Protein AF-A0A4Y2T9M2-F1 (afdb_monomer)

Mean predicted aligned error: 18.98 Å

Organism: Araneus ventricosus (NCBI:txid182803)

InterPro domains:
  IPR013087 Zinc finger C2H2-type [PF00096] (21-43)
  IPR013087 Zinc finger C2H2-type [PF00096] (49-71)
  IPR013087 Zinc finger C2H2-type [PF00096] (77-99)
  IPR013087 Zinc finger C2H2-type [PF00096] (105-127)
  IPR013087 Zinc finger C2H2-type [PF00096] (133-155)
  IPR013087 Zinc finger C2H2-type [PF00096] (161-183)
  IPR013087 Zinc finger C2H2-type [PF00096] (189-211)
  IPR013087 Zinc finger C2H2-type [PS00028] (23-43)
  IPR013087 Zinc finger C2H2-type [PS00028] (51-71)
  IPR013087 Zinc finger C2H2-type [PS00028] (79-99)
  IPR013087 Zinc finger C2H2-type [PS00028] (107-127)
  IPR013087 Zinc finger C2H2-type [PS00028] (135-155)
  IPR013087 Zinc finger C2H2-type [PS00028] (163-183)
  IPR013087 Zinc finger C2H2-type [PS00028] (191-211)
  IPR013087 Zinc finger C2H2-type [PS50157] (1-20)
  IPR013087 Zinc finger C2H2-type [PS50157] (21-48)
  IPR013087 Zinc finger C2H2-type [PS50157] (49-76)
  IPR013087 Zinc finger C2H2-type [PS50157] (77-104)
  IPR013087 Zinc finger C2H2-type [PS50157] (105-132)
  IPR013087 Zinc finger C2H2-type [PS50157] (133-160)

Radius of gyration: 36.0 Å; Cα contacts (8 Å, |Δi|>4): 244; chains: 1; bounding box: 98×106×60 Å

Secondary structure (DSSP, 8-state):
--SSGGGHHHHHTTTS----EE-TTT--EESSHHHHHHHHHHHH----EE-TTT--EESSHHHHHHHHHHHH----EE-TTT--EESSHHHHHHHHHHHH----EE-TTT--EESSHHHHHHHHHHHH----EE-TTT--EESSHHHHHHHHHHHHT---EE-TTT--EESSHHHHHHHHHHHHT---EE-TTT--EESSHHHHHHHHHHHH-------TT------SS-SS-----THHHHHHHHHHHHHHTTTTS-------------TTSHHHHHHHHHHHHHHHHHHHHHHHHHHHHHHHHHHHHHHHHHHHHHHHHHHTTS----

Solvent-accessible surface area (backbone atoms only — not comparable to full-atom values): 20499 Å² total; per-residue (Å²): 138,77,97,48,78,85,52,49,71,65,51,51,31,72,79,68,72,46,40,88,36,64,41,90,87,76,66,50,64,22,71,41,67,69,58,43,56,61,52,50,31,69,77,72,67,51,40,87,38,62,38,89,89,77,64,53,61,23,74,40,68,68,57,43,57,56,50,49,28,73,78,71,65,50,42,89,33,67,35,92,88,76,70,49,65,22,71,40,63,71,58,39,60,60,49,52,30,73,76,72,66,52,40,90,32,66,36,93,87,76,67,53,63,22,73,40,66,68,59,41,58,58,49,50,30,73,78,72,66,48,41,88,35,69,34,93,87,75,71,52,63,23,72,42,66,69,57,40,58,58,52,51,29,72,76,72,66,52,44,88,34,64,39,86,92,75,66,52,65,23,73,41,64,68,59,43,56,63,51,48,33,68,79,71,66,47,53,84,34,64,39,88,88,77,63,54,62,24,71,43,67,67,60,42,57,60,51,48,32,72,79,69,66,63,68,96,71,81,71,86,87,74,81,70,95,78,82,86,83,76,94,80,71,99,67,90,64,78,65,58,63,59,54,50,52,55,53,52,57,57,52,66,74,59,78,83,69,94,75,82,93,84,77,82,89,78,82,94,75,69,90,80,55,58,64,61,52,53,53,48,50,52,52,49,48,67,59,44,51,61,54,50,52,51,50,51,50,47,48,53,50,52,55,50,56,54,47,55,53,51,50,52,52,52,54,52,52,55,53,54,65,60,61,69,75,76,76,80,90,132

Sequence (330 aa):
MFSQRRNLPRHYRIHTDEKPFSCVVCHTHFSSKGNLIQHFQTHTNEKPFSCEICGKKYSRKSDLKVHYRIHTKEKPFSCDVCHKDFSQNSDLNRHLRTHTNEKPYSCDICHKEFSRKTHLNEHLRTHTNEKPFSCDVCNKNFSLKSNLNRHLRTHTNEKPFSCEECGKKFSRKDDLEVHFRIHTNEQLFSCEVCRKSFSRKDKLKVHYRIHTREKPFSCDVFDRTDVHEEHRTGRPSVISDALLRRTEEANRHLTLRKLPKIIPEVSMTTLHECDTVTLRYHKLCARLVPKMLTEEHKKKRMDLEAGDEFLNHIVTARALHLVTSTYSFT

Nearest PDB structures (foldseek):
  2i13-assembly1_A  TM=9.121E-01  e=1.923E-16  Mus musculus
  5v3j-assembly2_F  TM=6.866E-01  e=3.438E-19  Mus musculus
  5v3g-assembly1_A  TM=7.849E-01  e=2.113E-17  Homo sapiens
  5wjq-assembly1_D  TM=6.427E-01  e=4.010E-20  Mus musculus
  2i13-assembly2_B  TM=8.705E-01  e=6.908E-15  Mus musculus

pLDDT: mean 72.29, std 26.71, range [26.69, 97.94]

Structure (mmCIF, N/CA/C/O backbone):
data_AF-A0A4Y2T9M2-F1
#
_entry.id   AF-A0A4Y2T9M2-F1
#
loop_
_atom_site.group_PDB
_atom_site.id
_atom_site.type_symbol
_atom_site.label_atom_id
_atom_site.label_alt_id
_atom_site.label_comp_id
_atom_site.label_asym_id
_atom_site.label_entity_id
_atom_site.label_seq_id
_atom_site.pdbx_PDB_ins_code
_atom_site.Cartn_x
_atom_site.Cartn_y
_atom_site.Cartn_z
_atom_site.occupancy
_atom_site.B_iso_or_equiv
_atom_site.auth_seq_id
_atom_site.auth_comp_id
_atom_site.auth_asym_id
_atom_site.auth_atom_id
_atom_site.pdbx_PDB_model_num
ATOM 1 N N . MET A 1 1 ? -32.602 -26.031 -3.460 1.00 46.03 1 MET A N 1
ATOM 2 C CA . MET A 1 1 ? -33.872 -26.399 -2.793 1.00 46.03 1 MET A CA 1
ATOM 3 C C . MET A 1 1 ? -34.167 -25.403 -1.676 1.00 46.03 1 MET A C 1
ATOM 5 O O . MET A 1 1 ? -33.253 -25.085 -0.925 1.00 46.03 1 MET A O 1
ATOM 9 N N . PHE A 1 2 ? -35.395 -24.877 -1.580 1.00 53.31 2 PHE A N 1
ATOM 10 C CA . PHE A 1 2 ? -35.813 -23.994 -0.477 1.00 53.31 2 PHE A CA 1
ATOM 11 C C . PHE A 1 2 ? -36.560 -24.801 0.580 1.00 53.31 2 PHE A C 1
ATOM 13 O O . PHE A 1 2 ? -37.502 -25.507 0.244 1.00 53.31 2 PHE A O 1
ATOM 20 N N . SER A 1 3 ? -36.189 -24.647 1.853 1.00 62.56 3 SER A N 1
ATOM 21 C CA . SER A 1 3 ? -36.849 -25.327 2.978 1.00 62.56 3 SER A CA 1
ATOM 22 C C . SER A 1 3 ? -38.263 -24.808 3.273 1.00 62.56 3 SER A C 1
ATOM 24 O O . SER A 1 3 ? -39.004 -25.446 4.011 1.00 62.56 3 SER A O 1
ATOM 26 N N . GLN A 1 4 ? -38.655 -23.647 2.728 1.00 60.78 4 GLN A N 1
ATOM 27 C CA . GLN A 1 4 ? -39.977 -23.046 2.943 1.00 60.78 4 GLN A CA 1
ATOM 28 C C . GLN A 1 4 ? -40.464 -22.286 1.696 1.00 60.78 4 GLN A C 1
ATOM 30 O O . GLN A 1 4 ? -39.761 -21.406 1.189 1.00 60.78 4 GLN A O 1
ATOM 35 N N . ARG A 1 5 ? -41.703 -22.564 1.255 1.00 62.59 5 ARG A N 1
ATOM 36 C CA . ARG A 1 5 ? -42.346 -21.999 0.044 1.00 62.59 5 ARG A CA 1
ATOM 37 C C . ARG A 1 5 ? -42.421 -20.465 0.043 1.00 62.59 5 ARG A C 1
ATOM 39 O O . ARG A 1 5 ? -42.287 -19.848 -1.007 1.00 62.59 5 ARG A O 1
ATOM 46 N N . ARG A 1 6 ? -42.516 -19.833 1.221 1.00 67.31 6 ARG A N 1
ATOM 47 C CA . ARG A 1 6 ? -42.507 -18.362 1.385 1.00 67.31 6 ARG A CA 1
ATOM 48 C C . ARG A 1 6 ? -41.220 -17.669 0.917 1.00 67.31 6 ARG A C 1
ATOM 50 O O . ARG A 1 6 ? -41.229 -16.470 0.667 1.00 67.31 6 ARG A O 1
ATOM 57 N N . ASN A 1 7 ? -40.111 -18.402 0.800 1.00 69.81 7 ASN A N 1
ATOM 58 C CA . ASN A 1 7 ? -38.834 -17.854 0.333 1.00 69.81 7 ASN A CA 1
ATOM 59 C C . ASN A 1 7 ? -38.694 -17.885 -1.195 1.00 69.81 7 ASN A C 1
ATOM 61 O O . ASN A 1 7 ? -37.800 -17.231 -1.731 1.00 69.81 7 ASN A O 1
ATOM 65 N N . LEU A 1 8 ? -39.576 -18.614 -1.887 1.00 71.94 8 LEU A N 1
ATOM 66 C CA . LEU A 1 8 ? -39.533 -18.796 -3.334 1.00 71.94 8 LEU A CA 1
ATOM 67 C C . LEU A 1 8 ? -39.743 -17.467 -4.094 1.00 71.94 8 LEU A C 1
ATOM 69 O O . LEU A 1 8 ? -38.894 -17.153 -4.924 1.00 71.94 8 LEU A O 1
ATOM 73 N N . PRO A 1 9 ? -40.731 -16.604 -3.760 1.00 69.62 9 PRO A N 1
ATOM 74 C CA . PRO A 1 9 ? -40.899 -15.313 -4.439 1.00 69.62 9 PRO A CA 1
ATOM 75 C C . PRO A 1 9 ? -39.697 -14.380 -4.248 1.00 69.62 9 PRO A C 1
ATOM 77 O O . PRO A 1 9 ? -39.315 -13.649 -5.153 1.00 69.62 9 PRO A O 1
ATOM 80 N N . ARG A 1 10 ? -39.049 -14.431 -3.076 1.00 68.50 10 ARG A N 1
ATOM 81 C CA . ARG A 1 10 ? -37.825 -13.661 -2.804 1.00 68.50 10 ARG A CA 1
ATOM 82 C C . ARG A 1 10 ? -36.634 -14.172 -3.617 1.00 68.50 10 ARG A C 1
ATOM 84 O O . ARG A 1 10 ? -35.794 -13.370 -4.004 1.00 68.50 10 ARG A O 1
ATOM 91 N N . HIS A 1 11 ? -36.542 -15.482 -3.841 1.00 74.31 11 HIS A N 1
ATOM 92 C CA . HIS A 1 11 ? -35.497 -16.076 -4.673 1.00 74.31 11 HIS A CA 1
ATOM 93 C C . HIS A 1 11 ? -35.688 -15.762 -6.157 1.00 74.31 11 HIS A C 1
ATOM 95 O O . HIS A 1 11 ? -34.710 -15.431 -6.817 1.00 74.31 11 HIS A O 1
ATOM 101 N N . TYR A 1 12 ? -36.922 -15.815 -6.666 1.00 71.81 12 TYR A N 1
ATOM 102 C CA . TYR A 1 12 ? -37.204 -15.526 -8.076 1.00 71.81 12 TYR A CA 1
ATOM 103 C C . TYR A 1 12 ? -36.758 -14.117 -8.502 1.00 71.81 12 TYR A C 1
ATOM 105 O O . TYR A 1 12 ? -36.267 -13.963 -9.614 1.00 71.81 12 TYR A O 1
ATOM 113 N N . ARG A 1 13 ? -36.772 -13.132 -7.589 1.00 75.69 13 ARG A N 1
ATOM 114 C CA . ARG A 1 13 ? -36.233 -11.773 -7.823 1.00 75.69 13 ARG A CA 1
ATOM 115 C C . ARG A 1 13 ? -34.741 -11.719 -8.160 1.00 75.69 13 ARG A C 1
ATOM 117 O O . ARG A 1 13 ? -34.261 -10.694 -8.622 1.00 75.69 13 ARG A O 1
ATOM 124 N N . ILE A 1 14 ? -33.992 -12.788 -7.887 1.00 67.25 14 ILE A N 1
ATOM 125 C CA . ILE A 1 14 ? -32.578 -12.896 -8.273 1.00 67.25 14 ILE A CA 1
ATOM 126 C C . ILE A 1 14 ? -32.454 -13.175 -9.777 1.00 67.25 14 ILE A C 1
ATOM 128 O O . ILE A 1 14 ? -31.486 -12.743 -10.386 1.00 67.25 14 ILE A O 1
ATOM 132 N N . HIS A 1 15 ? -33.433 -13.863 -10.370 1.00 73.56 15 HIS A N 1
ATOM 133 C CA . HIS A 1 15 ? -33.440 -14.202 -11.797 1.00 73.56 15 HIS A CA 1
ATOM 134 C C . HIS A 1 15 ? -34.129 -13.138 -12.653 1.00 73.56 15 HIS A C 1
ATOM 136 O O . HIS A 1 15 ? -33.798 -12.995 -13.821 1.00 73.56 15 HIS A O 1
ATOM 142 N N . THR A 1 16 ? -35.079 -12.394 -12.082 1.00 76.81 16 THR A N 1
ATOM 143 C CA . THR A 1 16 ? -35.860 -11.371 -12.800 1.00 76.81 16 THR A CA 1
ATOM 144 C C . THR A 1 16 ? -35.316 -9.948 -12.643 1.00 76.81 16 THR A C 1
ATOM 146 O O . THR A 1 16 ? -35.916 -9.011 -13.156 1.00 76.81 16 THR A O 1
ATOM 149 N N . ASP A 1 17 ? -34.215 -9.765 -11.902 1.00 74.00 17 ASP A N 1
ATOM 150 C CA . ASP A 1 17 ? -33.629 -8.461 -11.539 1.00 74.00 17 ASP A CA 1
ATOM 151 C C . ASP A 1 17 ? -34.601 -7.463 -10.869 1.00 74.00 17 ASP A C 1
ATOM 153 O O . ASP A 1 17 ? -34.307 -6.274 -10.714 1.00 74.00 17 ASP A O 1
ATOM 157 N N . GLU A 1 18 ? -35.745 -7.948 -10.379 1.00 80.56 18 GLU A N 1
ATOM 158 C CA . GLU A 1 18 ? -36.740 -7.137 -9.688 1.00 80.56 18 GLU A CA 1
ATOM 159 C C . GLU A 1 18 ? -36.193 -6.575 -8.367 1.00 80.56 18 GLU A C 1
ATOM 161 O O . GLU A 1 18 ? -35.893 -7.296 -7.402 1.00 80.56 18 GLU A O 1
ATOM 166 N N . LYS A 1 19 ? -36.126 -5.243 -8.287 1.00 84.69 19 LYS A N 1
ATOM 167 C CA . LYS A 1 19 ? -35.641 -4.500 -7.116 1.00 84.69 19 LYS A CA 1
ATOM 168 C C . LYS A 1 19 ? -36.719 -3.552 -6.572 1.00 84.69 19 LYS A C 1
ATOM 170 O O . LYS A 1 19 ? -36.596 -2.338 -6.711 1.00 84.69 19 LYS A O 1
ATOM 175 N N . PRO A 1 20 ? -37.771 -4.089 -5.930 1.00 86.06 20 PRO A N 1
ATOM 176 C CA . PRO A 1 20 ? -38.947 -3.313 -5.528 1.00 86.06 20 PRO A CA 1
ATOM 177 C C . PRO A 1 20 ? -38.700 -2.325 -4.378 1.00 86.06 20 PRO A C 1
ATOM 179 O O . PRO A 1 20 ? -39.586 -1.547 -4.045 1.00 86.06 20 PRO A O 1
ATOM 182 N N . PHE A 1 21 ? -37.534 -2.358 -3.727 1.00 88.62 21 PHE A N 1
ATOM 183 C CA . PHE A 1 21 ? -37.230 -1.481 -2.597 1.00 88.62 21 PHE A CA 1
ATOM 184 C C . PHE A 1 21 ? -36.252 -0.386 -3.019 1.00 88.62 21 PHE A C 1
ATOM 186 O O . PHE A 1 21 ? -35.081 -0.675 -3.237 1.00 88.62 21 PHE A O 1
ATOM 193 N N . SER A 1 22 ? -36.693 0.867 -3.091 1.00 90.69 22 SER A N 1
ATOM 194 C CA . SER A 1 22 ? -35.846 2.010 -3.454 1.00 90.69 22 SER A CA 1
ATOM 195 C C . SER A 1 22 ? -35.389 2.808 -2.231 1.00 90.69 22 SER A C 1
ATOM 197 O O . SER A 1 22 ? -36.160 3.052 -1.302 1.00 90.69 22 SER A O 1
ATOM 199 N N . CYS A 1 23 ? -34.139 3.265 -2.238 1.00 92.56 23 CYS A N 1
ATOM 200 C CA . CYS A 1 23 ? -33.646 4.250 -1.284 1.00 92.56 23 CYS A CA 1
ATOM 201 C C . CYS A 1 23 ? -34.206 5.633 -1.615 1.00 92.56 23 CYS A C 1
ATOM 203 O O . CYS A 1 23 ? -34.051 6.106 -2.731 1.00 92.56 23 CYS A O 1
ATOM 205 N N . VAL A 1 24 ? -34.799 6.318 -0.640 1.00 91.12 24 VAL A N 1
ATOM 206 C CA . VAL A 1 24 ? -35.346 7.672 -0.841 1.00 91.12 24 VAL A CA 1
ATOM 207 C C . VAL A 1 24 ? -34.274 8.759 -0.971 1.00 91.12 24 VAL A C 1
ATOM 209 O O . VAL A 1 24 ? -34.568 9.829 -1.479 1.00 91.12 24 VAL A O 1
ATOM 212 N N . VAL A 1 25 ? -33.041 8.493 -0.522 1.00 91.12 25 VAL A N 1
ATOM 213 C CA . VAL A 1 25 ? -31.946 9.481 -0.505 1.00 91.12 25 VAL A CA 1
ATOM 214 C C . VAL A 1 25 ? -31.156 9.478 -1.813 1.00 91.12 25 VAL A C 1
ATOM 216 O O . VAL A 1 25 ? -30.801 10.530 -2.326 1.00 91.12 25 VAL A O 1
ATOM 219 N N . CYS A 1 26 ? -30.855 8.296 -2.355 1.00 92.94 26 CYS A N 1
ATOM 220 C CA . CYS A 1 26 ? -30.028 8.160 -3.560 1.00 92.94 26 CYS A CA 1
ATOM 221 C C . CYS A 1 26 ? -30.686 7.338 -4.674 1.00 92.94 26 CYS A C 1
ATOM 223 O O . CYS A 1 26 ? -30.022 6.995 -5.649 1.00 92.94 26 CYS A O 1
ATOM 225 N N . HIS A 1 27 ? -31.961 6.970 -4.510 1.00 89.81 27 HIS A N 1
ATOM 226 C CA . HIS A 1 27 ? -32.770 6.249 -5.502 1.00 89.81 27 HIS A CA 1
ATOM 227 C C . HIS A 1 27 ? -32.172 4.916 -5.984 1.00 89.81 27 HIS A C 1
ATOM 229 O O . HIS A 1 27 ? -32.560 4.372 -7.016 1.00 89.81 27 HIS A O 1
ATOM 235 N N . THR A 1 28 ? -31.253 4.333 -5.210 1.00 89.44 28 THR A N 1
ATOM 236 C CA . THR A 1 28 ? -30.731 2.987 -5.469 1.00 89.44 28 THR A CA 1
ATOM 237 C C . THR A 1 28 ? -31.771 1.931 -5.109 1.00 89.44 28 THR A C 1
ATOM 239 O O . THR A 1 28 ? -32.477 2.051 -4.109 1.00 89.44 28 THR A O 1
ATOM 242 N N . HIS A 1 29 ? -31.880 0.891 -5.935 1.00 91.44 29 HIS A N 1
ATOM 243 C CA . HIS A 1 29 ? -32.911 -0.136 -5.805 1.00 91.44 29 HIS A CA 1
ATOM 244 C C . HIS A 1 29 ? -32.336 -1.448 -5.249 1.00 91.44 29 HIS A C 1
ATOM 246 O O . HIS A 1 29 ? -31.226 -1.860 -5.592 1.00 91.44 29 HIS A O 1
ATOM 252 N N . PHE A 1 30 ? -33.116 -2.137 -4.416 1.00 88.62 30 PHE A N 1
ATOM 253 C CA . PHE A 1 30 ? -32.750 -3.362 -3.711 1.00 88.62 30 PHE A CA 1
ATOM 254 C C . PHE A 1 30 ? -33.822 -4.442 -3.878 1.00 88.62 30 PHE A C 1
ATOM 256 O O . PHE A 1 30 ? -35.023 -4.180 -3.867 1.00 88.62 30 PHE A O 1
ATOM 263 N N . SER A 1 31 ? -33.382 -5.698 -3.964 1.00 87.31 31 SER A N 1
ATOM 264 C CA . SER A 1 31 ? -34.255 -6.877 -4.069 1.00 87.31 31 SER A CA 1
ATOM 265 C C . SER A 1 31 ? -34.893 -7.291 -2.735 1.00 87.31 31 SER A C 1
ATOM 267 O O . SER A 1 31 ? -35.873 -8.044 -2.701 1.00 87.31 31 SER A O 1
ATOM 269 N N . SER A 1 32 ? -34.367 -6.789 -1.611 1.00 86.69 32 SER A N 1
ATOM 270 C CA . SER A 1 32 ? -34.881 -7.074 -0.271 1.00 86.69 32 SER A CA 1
ATOM 271 C C . SER A 1 32 ? -34.877 -5.844 0.641 1.00 86.69 32 SER A C 1
ATOM 273 O O . SER A 1 32 ? -33.966 -5.016 0.595 1.00 86.69 32 SER A O 1
ATOM 275 N N . LYS A 1 33 ? -35.874 -5.772 1.534 1.00 87.25 33 LYS A N 1
ATOM 276 C CA . LYS A 1 33 ? -35.998 -4.717 2.553 1.00 87.25 33 LYS A CA 1
ATOM 277 C C . LYS A 1 33 ? -34.796 -4.676 3.503 1.00 87.25 33 LYS A C 1
ATOM 279 O O . LYS A 1 33 ? -34.355 -3.597 3.874 1.00 87.25 33 LYS A O 1
ATOM 284 N N . GLY A 1 34 ? -34.238 -5.834 3.868 1.00 86.94 34 GLY A N 1
ATOM 285 C CA . GLY A 1 34 ? -33.049 -5.907 4.727 1.00 86.94 34 GLY A CA 1
ATOM 286 C C . GLY A 1 34 ? -31.824 -5.243 4.092 1.00 86.94 34 GLY A C 1
ATOM 287 O O . GLY A 1 34 ? -31.118 -4.498 4.766 1.00 86.94 34 GLY A O 1
ATOM 288 N N . ASN A 1 35 ? -31.623 -5.438 2.783 1.00 87.56 35 ASN A N 1
ATOM 289 C CA . ASN A 1 35 ? -30.544 -4.778 2.044 1.00 87.56 35 ASN A CA 1
ATOM 290 C C . ASN A 1 35 ? -30.763 -3.265 1.956 1.00 87.56 35 ASN A C 1
ATOM 292 O O . ASN A 1 35 ? -29.801 -2.520 2.105 1.00 87.56 35 ASN A O 1
ATOM 296 N N . LEU A 1 36 ? -32.010 -2.814 1.773 1.00 89.50 36 LEU A N 1
ATOM 297 C CA . LEU A 1 36 ? -32.343 -1.389 1.806 1.00 89.50 36 LEU A CA 1
ATOM 298 C C . LEU A 1 36 ? -32.045 -0.770 3.182 1.00 89.50 36 LEU A C 1
ATOM 300 O O . LEU A 1 36 ? -31.402 0.270 3.238 1.00 89.50 36 LEU A O 1
ATOM 304 N N . ILE A 1 37 ? -32.459 -1.404 4.285 1.00 87.38 37 ILE A N 1
ATOM 305 C CA . ILE A 1 37 ? -32.183 -0.909 5.650 1.00 87.38 37 ILE A CA 1
ATOM 306 C C . ILE A 1 37 ? -30.674 -0.825 5.892 1.00 87.38 37 ILE A C 1
ATOM 308 O O . ILE A 1 37 ? -30.165 0.182 6.373 1.00 87.38 37 ILE A O 1
ATOM 312 N N . GLN A 1 38 ? -29.940 -1.867 5.511 1.00 86.62 38 GLN A N 1
ATOM 313 C CA . GLN A 1 38 ? -28.487 -1.890 5.631 1.00 86.62 38 GLN A CA 1
ATOM 314 C C . GLN A 1 38 ? -27.805 -0.835 4.751 1.00 86.62 38 GLN A C 1
ATOM 316 O O . GLN A 1 38 ? -26.801 -0.256 5.153 1.00 86.62 38 GLN A O 1
ATOM 321 N N . HIS A 1 39 ? -28.325 -0.587 3.552 1.00 89.31 39 HIS A N 1
ATOM 322 C CA . HIS A 1 39 ? -27.860 0.507 2.714 1.00 89.31 39 HIS A CA 1
ATOM 323 C C . HIS A 1 39 ? -28.169 1.862 3.353 1.00 89.31 39 HIS A C 1
ATOM 325 O O . HIS A 1 39 ? -27.322 2.740 3.347 1.00 89.31 39 HIS A O 1
ATOM 331 N N . PHE A 1 40 ? -29.338 2.034 3.962 1.00 87.50 40 PHE A N 1
ATOM 332 C CA . PHE A 1 40 ? -29.715 3.293 4.596 1.00 87.50 40 PHE A CA 1
ATOM 333 C C . PHE A 1 40 ? -28.731 3.717 5.701 1.00 87.50 40 PHE A C 1
ATOM 335 O O . PHE A 1 40 ? -28.432 4.901 5.838 1.00 87.50 40 PHE A O 1
ATOM 342 N N . GLN A 1 41 ? -28.120 2.751 6.398 1.00 87.12 41 GLN A N 1
ATOM 343 C CA . GLN A 1 41 ? -27.044 3.000 7.370 1.00 87.12 41 GLN A CA 1
ATOM 344 C C . GLN A 1 41 ? -25.813 3.697 6.765 1.00 87.12 41 GLN A C 1
ATOM 346 O O . GLN A 1 41 ? -25.038 4.315 7.494 1.00 87.12 41 GLN A O 1
ATOM 351 N N . THR A 1 42 ? -25.601 3.626 5.444 1.00 86.94 42 THR A N 1
ATOM 352 C CA . THR A 1 42 ? -24.503 4.357 4.791 1.00 86.94 42 THR A CA 1
ATOM 353 C C . THR A 1 42 ? -24.774 5.852 4.686 1.00 86.94 42 THR A C 1
ATOM 355 O O . THR A 1 42 ? -23.822 6.616 4.597 1.00 86.94 42 THR A O 1
ATOM 358 N N . HIS A 1 43 ? -26.042 6.275 4.714 1.00 88.19 43 HIS A N 1
ATOM 359 C CA . HIS A 1 43 ? -26.415 7.695 4.714 1.00 88.19 43 HIS A CA 1
ATOM 360 C C . HIS A 1 43 ? -26.355 8.285 6.119 1.00 88.19 43 HIS A C 1
ATOM 362 O O . HIS A 1 43 ? -25.836 9.378 6.312 1.00 88.19 43 HIS A O 1
ATOM 368 N N . THR A 1 44 ? -26.829 7.538 7.117 1.00 86.81 44 THR A N 1
ATOM 369 C CA . THR A 1 44 ? -26.839 7.988 8.518 1.00 86.81 44 THR A CA 1
ATOM 370 C C . THR A 1 44 ? -25.483 7.834 9.210 1.00 86.81 44 THR A C 1
ATOM 372 O O . THR A 1 44 ? -25.282 8.366 10.298 1.00 86.81 44 THR A O 1
ATOM 375 N N . ASN A 1 45 ? -24.540 7.106 8.598 1.00 83.62 45 ASN A N 1
ATOM 376 C CA . ASN A 1 45 ? -23.278 6.676 9.212 1.00 83.62 45 ASN A CA 1
ATOM 377 C C . ASN A 1 45 ? -23.463 5.898 10.528 1.00 83.62 45 ASN A C 1
ATOM 379 O O . ASN A 1 45 ? -22.520 5.764 11.316 1.00 83.62 45 ASN A O 1
ATOM 383 N N . GLU A 1 46 ? -24.655 5.343 10.759 1.00 86.31 46 GLU A N 1
ATOM 384 C CA . GLU A 1 46 ? -24.930 4.524 11.928 1.00 86.31 46 GLU A CA 1
ATOM 385 C C . GLU A 1 46 ? -24.107 3.238 11.886 1.00 86.31 46 GLU A C 1
ATOM 387 O O . GLU A 1 46 ? -24.118 2.461 10.926 1.00 86.31 46 GLU A O 1
ATOM 392 N N . LYS A 1 47 ? -23.379 3.000 12.975 1.00 89.56 47 LYS A N 1
ATOM 393 C CA . LYS A 1 47 ? -22.551 1.811 13.168 1.00 89.56 47 LYS A CA 1
ATOM 394 C C . LYS A 1 47 ? -22.904 1.188 14.517 1.00 89.56 47 LYS A C 1
ATOM 396 O O . LYS A 1 47 ? -22.209 1.457 15.499 1.00 89.56 47 LYS A O 1
ATOM 401 N N . PRO A 1 48 ? -23.996 0.402 14.580 1.00 89.94 48 PRO A N 1
ATOM 402 C CA . PRO A 1 48 ? -24.561 -0.076 15.842 1.00 89.94 48 PRO A CA 1
ATOM 403 C C . PRO A 1 48 ? -23.652 -1.054 16.589 1.00 89.94 48 PRO A C 1
ATOM 405 O O . PRO A 1 48 ? -23.816 -1.264 17.784 1.00 89.94 48 PRO A O 1
ATOM 408 N N . PHE A 1 49 ? -22.704 -1.680 15.891 1.00 94.12 49 PHE A N 1
ATOM 409 C CA . PHE A 1 49 ? -21.884 -2.751 16.441 1.00 94.12 49 PHE A CA 1
ATOM 410 C C . PHE A 1 49 ? -20.495 -2.225 16.796 1.00 94.12 49 PHE A C 1
ATOM 412 O O . PHE A 1 49 ? -19.707 -1.922 15.903 1.00 94.12 49 PHE A O 1
ATOM 419 N N . SER A 1 50 ? -20.170 -2.126 18.081 1.00 95.50 50 SER A N 1
ATOM 420 C CA . SER A 1 50 ? -18.858 -1.681 18.563 1.00 95.50 50 SER A CA 1
ATOM 421 C C . SER A 1 50 ? -17.973 -2.842 19.004 1.00 95.50 50 SER A C 1
ATOM 423 O O . SER A 1 50 ? -18.439 -3.790 19.627 1.00 95.50 50 SER A O 1
ATOM 425 N N . CYS A 1 51 ? -16.679 -2.739 18.717 1.00 96.56 51 CYS A N 1
ATOM 426 C CA . CYS A 1 51 ? -15.650 -3.582 19.303 1.00 96.56 51 CYS A CA 1
ATOM 427 C C . CYS A 1 51 ? -15.346 -3.109 20.721 1.00 96.5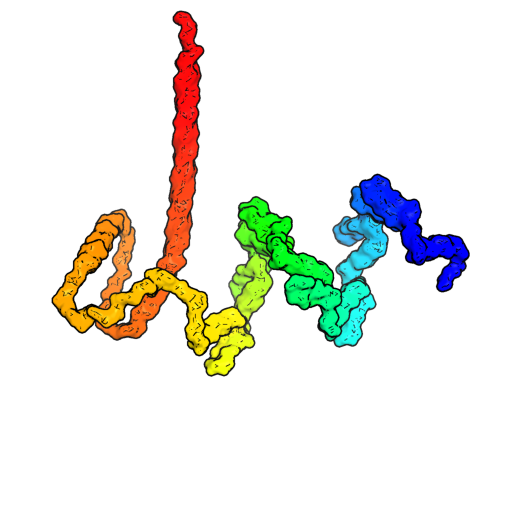6 51 CYS A C 1
ATOM 429 O O . CYS A 1 51 ? -14.922 -1.972 20.911 1.00 96.56 51 CYS A O 1
ATOM 431 N N . GLU A 1 52 ? -15.507 -3.991 21.698 1.00 95.94 52 GLU A N 1
ATOM 432 C CA . GLU A 1 52 ? -15.246 -3.686 23.111 1.00 95.94 52 GLU A CA 1
ATOM 433 C C . GLU A 1 52 ? -13.752 -3.482 23.411 1.00 95.94 52 GLU A C 1
ATOM 435 O O . GLU A 1 52 ? -13.403 -2.768 24.341 1.00 95.94 52 GLU A O 1
ATOM 440 N N . ILE A 1 53 ? -12.858 -4.046 22.590 1.00 95.44 53 ILE A N 1
ATOM 441 C CA . ILE A 1 53 ? -11.406 -3.993 22.822 1.00 95.44 53 ILE A CA 1
ATOM 442 C C . ILE A 1 53 ? -10.791 -2.678 22.321 1.00 95.44 53 ILE A C 1
ATOM 444 O O . ILE A 1 53 ? -9.872 -2.149 22.936 1.00 95.44 53 ILE A O 1
ATOM 448 N N . CYS A 1 54 ? -11.255 -2.147 21.184 1.00 96.00 54 CYS A N 1
ATOM 449 C CA . CYS A 1 54 ? -10.666 -0.942 20.578 1.00 96.00 54 CYS A CA 1
ATOM 450 C C . CYS A 1 54 ? -11.672 0.159 20.219 1.00 96.00 54 CYS A C 1
ATOM 452 O O . CYS A 1 54 ? -11.312 1.123 19.545 1.00 96.00 54 CYS A O 1
ATOM 454 N N . GLY A 1 55 ? -12.943 0.006 20.596 1.00 93.88 55 GLY A N 1
ATOM 455 C CA . GLY A 1 55 ? -14.005 0.989 20.363 1.00 93.88 55 GLY A CA 1
ATOM 456 C C . GLY A 1 55 ? -14.444 1.154 18.903 1.00 93.88 55 GLY A C 1
ATOM 457 O O . GLY A 1 55 ? -15.360 1.929 18.621 1.00 93.88 55 GLY A O 1
ATOM 458 N N . LYS A 1 56 ? -13.826 0.447 17.943 1.00 94.88 56 LYS A N 1
ATOM 459 C CA . LYS A 1 56 ? -14.173 0.563 16.517 1.00 94.88 56 LYS A CA 1
ATOM 460 C C . LYS A 1 56 ? -15.603 0.109 16.257 1.00 94.88 56 LYS A C 1
ATOM 462 O O . LYS A 1 56 ? -16.004 -0.967 16.690 1.00 94.88 56 LYS A O 1
ATOM 467 N N . LYS A 1 57 ? -16.351 0.912 15.500 1.00 94.56 57 LYS A N 1
ATOM 468 C CA . LYS A 1 57 ? -17.759 0.655 15.178 1.00 94.56 57 LYS A CA 1
ATOM 469 C C . LYS A 1 57 ? -17.936 0.118 13.755 1.00 94.56 57 LYS A C 1
ATOM 471 O O . LYS A 1 57 ? -17.215 0.521 12.840 1.00 94.56 57 LYS A O 1
ATOM 476 N N . TYR A 1 58 ? -18.935 -0.739 13.572 1.00 93.62 58 TYR A N 1
ATOM 477 C CA . TYR A 1 58 ? -19.289 -1.443 12.341 1.00 93.62 58 TYR A CA 1
ATOM 478 C C . TYR A 1 58 ? -20.796 -1.347 12.079 1.00 93.62 58 TYR A C 1
ATOM 480 O O . TYR A 1 58 ? -21.603 -1.345 13.009 1.00 93.62 58 TYR A O 1
ATOM 488 N N . SER A 1 59 ? -21.184 -1.289 10.804 1.00 91.06 59 SER A N 1
ATOM 489 C CA . SER A 1 59 ? -22.594 -1.302 10.386 1.00 91.06 59 SER A CA 1
ATOM 490 C C . SER A 1 59 ? -23.190 -2.712 10.388 1.00 91.06 59 SER A C 1
ATOM 492 O O . SER A 1 59 ? -24.398 -2.874 10.537 1.00 91.06 59 SER A O 1
ATOM 494 N N . ARG A 1 60 ? -22.356 -3.757 10.284 1.00 90.50 60 ARG A N 1
ATOM 495 C CA . ARG A 1 60 ? -22.793 -5.160 10.281 1.00 90.50 60 ARG A CA 1
ATOM 496 C C . ARG A 1 60 ? -22.129 -5.958 11.397 1.00 90.50 60 ARG A C 1
ATOM 498 O O . ARG A 1 60 ? -20.923 -5.860 11.619 1.00 90.50 60 ARG A O 1
ATOM 505 N N . LYS A 1 61 ? -22.901 -6.854 12.019 1.00 92.38 61 LYS A N 1
ATOM 506 C CA . LYS A 1 61 ? -22.393 -7.815 13.012 1.00 92.38 61 LYS A CA 1
ATOM 507 C C . LYS A 1 61 ? -21.342 -8.766 12.424 1.00 92.38 61 LYS A C 1
ATOM 509 O O . LYS A 1 61 ? -20.397 -9.131 13.116 1.00 92.38 61 LYS A O 1
ATOM 514 N N . SER A 1 62 ? -21.481 -9.149 11.150 1.00 92.44 62 SER A N 1
ATOM 515 C CA . SER A 1 62 ? -20.482 -9.954 10.429 1.00 92.44 62 SER A CA 1
ATOM 516 C C . SER A 1 62 ? -19.120 -9.269 10.383 1.00 92.44 62 SER A C 1
ATOM 518 O O . SER A 1 62 ? -18.100 -9.916 10.601 1.00 92.44 62 SER A O 1
ATOM 520 N N . ASP A 1 63 ? -19.114 -7.959 10.148 1.00 93.94 63 ASP A N 1
ATOM 521 C CA . ASP A 1 63 ? -17.890 -7.180 9.978 1.00 93.94 63 ASP A CA 1
ATOM 522 C C . ASP A 1 63 ? -17.195 -7.000 11.328 1.00 93.94 63 ASP A C 1
ATOM 524 O O . ASP A 1 63 ? -15.978 -7.150 11.415 1.00 93.94 63 ASP A O 1
ATOM 528 N N . LEU A 1 64 ? -17.974 -6.795 12.400 1.00 95.75 64 LEU A N 1
ATOM 529 C CA . LEU A 1 64 ? -17.462 -6.828 13.769 1.00 95.75 64 LEU A CA 1
ATOM 530 C C . LEU A 1 64 ? -16.855 -8.203 14.111 1.00 95.75 64 LEU A C 1
ATOM 532 O O . LEU A 1 64 ? -15.751 -8.270 14.645 1.00 95.75 64 LEU A O 1
ATOM 536 N N . LYS A 1 65 ? -17.525 -9.311 13.762 1.00 95.19 65 LYS A N 1
ATOM 537 C CA . LYS A 1 65 ? -16.997 -10.670 13.993 1.00 95.19 65 LYS A CA 1
ATOM 538 C C . LYS A 1 65 ? -15.672 -10.901 13.263 1.00 95.19 65 LYS A C 1
ATOM 540 O O . LYS A 1 65 ? -14.737 -11.440 13.845 1.00 95.19 65 LYS A O 1
ATOM 545 N N . VAL A 1 66 ? -15.577 -10.485 12.000 1.00 95.44 66 VAL A N 1
ATOM 546 C CA . VAL A 1 66 ? -14.321 -10.555 11.237 1.00 95.44 66 VAL A CA 1
ATOM 547 C C . VAL A 1 66 ? -13.255 -9.662 11.870 1.00 95.44 66 VAL A C 1
ATOM 549 O O . VAL A 1 66 ? -12.104 -10.071 11.974 1.00 95.44 66 VAL A O 1
ATOM 552 N N . HIS A 1 67 ? -13.624 -8.470 12.340 1.00 95.69 67 HIS A N 1
ATOM 553 C CA . HIS A 1 67 ? -12.704 -7.568 13.021 1.00 95.69 67 HIS A CA 1
ATOM 554 C C . HIS A 1 67 ? -12.128 -8.157 14.314 1.00 95.69 67 HIS A C 1
ATOM 556 O O . HIS A 1 67 ? -10.930 -7.999 14.545 1.00 95.69 67 HIS A O 1
ATOM 562 N N . TYR A 1 68 ? -12.921 -8.876 15.117 1.00 96.12 68 TYR A N 1
ATOM 563 C CA . TYR A 1 68 ? -12.429 -9.531 16.336 1.00 96.12 68 TYR A CA 1
ATOM 564 C C . TYR A 1 68 ? -11.246 -10.472 16.078 1.00 96.12 68 TYR A C 1
ATOM 566 O O . TYR A 1 68 ? -10.382 -10.605 16.944 1.00 96.12 68 TYR A O 1
ATOM 574 N N . ARG A 1 69 ? -11.123 -11.029 14.865 1.00 95.88 69 ARG A N 1
ATOM 575 C CA . ARG A 1 69 ? -9.964 -11.846 14.466 1.00 95.88 69 ARG A CA 1
ATOM 576 C C . ARG A 1 69 ? -8.634 -11.097 14.520 1.00 95.88 69 ARG A C 1
ATOM 578 O O . ARG A 1 69 ? -7.586 -11.717 14.651 1.00 95.88 69 ARG A O 1
ATOM 585 N N . ILE A 1 70 ? -8.648 -9.764 14.451 1.00 95.00 70 ILE A N 1
ATOM 586 C CA . ILE A 1 70 ? -7.445 -8.941 14.647 1.00 95.00 70 ILE A CA 1
ATOM 587 C C . ILE A 1 70 ? -6.950 -9.042 16.096 1.00 95.00 70 ILE A C 1
ATOM 589 O O . ILE A 1 70 ? -5.743 -9.061 16.326 1.00 95.00 70 ILE A O 1
ATOM 593 N N . HIS A 1 71 ? -7.866 -9.131 17.062 1.00 95.56 71 HIS A N 1
ATOM 594 C CA . HIS A 1 71 ? -7.538 -9.236 18.482 1.00 95.56 71 HIS A CA 1
ATOM 595 C C . HIS A 1 71 ? -7.190 -10.671 18.883 1.00 95.56 71 HIS A C 1
ATOM 597 O O . HIS A 1 71 ? -6.199 -10.886 19.574 1.00 95.56 71 HIS A O 1
ATOM 603 N N . THR A 1 72 ? -7.951 -11.655 18.399 1.00 94.69 72 THR A N 1
ATOM 604 C CA . THR A 1 72 ? -7.703 -13.076 18.699 1.00 94.69 72 THR A CA 1
ATOM 605 C C . THR A 1 72 ? -6.549 -13.671 17.893 1.00 94.69 72 THR A C 1
ATOM 607 O O . THR A 1 72 ? -6.075 -14.754 18.218 1.00 94.69 72 THR A O 1
ATOM 610 N N . LYS A 1 73 ? -6.099 -12.982 16.834 1.00 94.31 73 LYS A N 1
ATOM 611 C CA . LYS A 1 73 ? -5.137 -13.473 15.830 1.00 94.31 73 LYS A CA 1
ATOM 612 C C . LYS A 1 73 ? -5.595 -14.746 15.101 1.00 94.31 73 LYS A C 1
ATOM 614 O O . LYS A 1 73 ? -4.782 -15.390 14.443 1.00 94.31 73 LYS A O 1
ATOM 619 N N . GLU A 1 74 ? -6.882 -15.082 15.169 1.00 95.12 74 GLU A N 1
ATOM 620 C CA . GLU A 1 74 ? -7.468 -16.237 14.487 1.00 95.12 74 GLU A CA 1
ATOM 621 C C . GLU A 1 74 ? -7.372 -16.073 12.961 1.00 95.12 74 GLU A C 1
ATOM 623 O O . GLU A 1 74 ? -7.793 -15.060 12.386 1.00 95.12 74 GLU A O 1
ATOM 628 N N . LYS A 1 75 ? -6.839 -17.093 12.286 1.00 95.62 75 LYS A N 1
ATOM 629 C CA . LYS A 1 75 ? -6.690 -17.127 10.829 1.00 95.62 75 LYS A CA 1
ATOM 630 C C . LYS A 1 75 ? -7.219 -18.453 10.273 1.00 95.62 75 LYS A C 1
ATOM 632 O O . LYS A 1 75 ? -6.437 -19.363 10.042 1.00 95.62 75 LYS A O 1
ATOM 637 N N . PRO A 1 76 ? -8.542 -18.577 10.072 1.00 95.81 76 PRO A N 1
ATOM 638 C CA . PRO A 1 76 ? -9.171 -19.863 9.752 1.00 95.81 76 PRO A CA 1
ATOM 639 C C . PRO A 1 76 ? -8.880 -20.400 8.350 1.00 95.81 76 PRO A C 1
ATOM 641 O O . PRO A 1 76 ? -9.294 -21.508 8.033 1.00 95.81 76 PRO A O 1
ATOM 644 N N . PHE A 1 77 ? -8.291 -19.585 7.475 1.00 97.69 77 PHE A N 1
ATOM 645 C CA . PHE A 1 77 ? -8.153 -19.901 6.059 1.00 97.69 77 PHE A CA 1
ATOM 646 C C . PHE A 1 77 ? -6.682 -20.088 5.721 1.00 97.69 77 PHE A C 1
ATOM 648 O O . PHE A 1 77 ? -5.944 -19.106 5.655 1.00 97.69 77 PHE A O 1
ATOM 655 N N . SER A 1 78 ? -6.273 -21.327 5.490 1.00 97.38 78 SER A N 1
ATOM 656 C CA . SER A 1 78 ? -4.887 -21.688 5.196 1.00 97.38 78 SER A CA 1
ATOM 657 C C . SER A 1 78 ? -4.670 -21.882 3.697 1.00 97.38 78 SER A C 1
ATOM 659 O O . SER A 1 78 ? -5.560 -22.322 2.975 1.00 97.38 78 SER A O 1
ATOM 661 N N . CYS A 1 79 ? -3.488 -21.505 3.217 1.00 97.75 79 CYS A N 1
ATOM 662 C CA . CYS A 1 79 ? -3.047 -21.789 1.857 1.00 97.75 79 CYS A CA 1
ATOM 663 C C . CYS A 1 79 ? -2.373 -23.158 1.803 1.00 97.75 79 CYS A C 1
ATOM 665 O O . CYS A 1 79 ? -1.340 -23.342 2.438 1.00 97.75 79 CYS A O 1
ATOM 667 N N . ASP A 1 80 ? -2.884 -24.078 0.991 1.00 96.81 80 ASP A N 1
ATOM 668 C CA . ASP A 1 80 ? -2.326 -25.436 0.901 1.00 96.81 80 ASP A CA 1
ATOM 669 C C . ASP A 1 80 ? -0.941 -25.485 0.234 1.00 96.81 80 ASP A C 1
ATOM 671 O O . ASP A 1 80 ? -0.196 -26.440 0.420 1.00 96.81 80 ASP A O 1
ATOM 675 N N . VAL A 1 81 ? -0.567 -24.440 -0.517 1.00 96.19 81 VAL A N 1
ATOM 676 C CA . VAL A 1 81 ? 0.705 -24.383 -1.261 1.00 96.19 81 VAL A CA 1
ATOM 677 C C . VAL A 1 81 ? 1.869 -23.883 -0.403 1.00 96.19 81 VAL A C 1
ATOM 679 O O . VAL A 1 81 ? 2.992 -24.348 -0.558 1.00 96.19 81 VAL A O 1
ATOM 682 N N . CYS A 1 82 ? 1.640 -22.899 0.472 1.00 96.88 82 CYS A N 1
ATOM 683 C CA . CYS A 1 82 ? 2.705 -22.311 1.300 1.00 96.88 82 CYS A CA 1
ATOM 684 C C . CYS A 1 82 ? 2.382 -22.253 2.796 1.00 96.88 82 CYS A C 1
ATOM 686 O O . CYS A 1 82 ? 3.098 -21.593 3.548 1.00 96.88 82 CYS A O 1
ATOM 688 N N . HIS A 1 83 ? 1.291 -22.897 3.216 1.00 96.31 83 HIS A N 1
ATOM 689 C CA . HIS A 1 83 ? 0.823 -22.994 4.604 1.00 96.31 83 HIS A CA 1
ATOM 690 C C . HIS A 1 83 ? 0.646 -21.643 5.306 1.00 96.31 83 HIS A C 1
ATOM 692 O O . HIS A 1 83 ? 0.737 -21.526 6.524 1.00 96.31 83 HIS A O 1
ATOM 698 N N . LYS A 1 84 ? 0.401 -20.585 4.527 1.00 97.12 84 LYS A N 1
ATOM 699 C CA . LYS A 1 84 ? 0.152 -19.249 5.056 1.00 97.12 84 LYS A CA 1
ATOM 700 C C . LYS A 1 84 ? -1.318 -19.083 5.412 1.00 97.12 84 LYS A C 1
ATOM 702 O O . LYS A 1 84 ? -2.181 -19.302 4.565 1.00 97.12 84 LYS A O 1
ATOM 707 N N . ASP A 1 85 ? -1.577 -18.589 6.619 1.00 97.12 85 ASP A N 1
ATOM 708 C CA . ASP A 1 85 ? -2.940 -18.398 7.110 1.00 97.12 85 ASP A CA 1
ATOM 709 C C . ASP A 1 85 ? -3.465 -16.965 6.930 1.00 97.12 85 ASP A C 1
ATOM 711 O O . ASP A 1 85 ? -2.736 -15.966 7.046 1.00 97.12 85 ASP A O 1
ATOM 715 N N . PHE A 1 86 ? -4.777 -16.866 6.723 1.00 97.00 86 PHE A N 1
ATOM 716 C CA . PHE A 1 86 ? -5.536 -15.644 6.484 1.00 97.00 86 PHE A CA 1
ATOM 717 C C . PHE A 1 86 ? -6.770 -15.572 7.388 1.00 97.00 86 PHE A C 1
ATOM 719 O O . PHE A 1 86 ? -7.431 -16.566 7.681 1.00 97.00 86 PHE A O 1
ATOM 726 N N . SER A 1 87 ? -7.123 -14.357 7.813 1.00 95.94 87 SER A N 1
ATOM 727 C CA . SER A 1 87 ? -8.318 -14.104 8.630 1.00 95.94 87 SER A CA 1
ATOM 728 C C . SER A 1 87 ? -9.613 -14.074 7.814 1.00 95.94 87 SER A C 1
ATOM 730 O O . SER A 1 87 ? -10.701 -14.129 8.391 1.00 95.94 87 SER A O 1
ATOM 732 N N . GLN A 1 88 ? -9.527 -13.991 6.482 1.00 95.69 88 GLN A N 1
ATOM 733 C CA . GLN A 1 88 ? -10.669 -13.966 5.568 1.00 95.69 88 GLN A CA 1
ATOM 734 C C . GLN A 1 88 ? -10.406 -14.805 4.315 1.00 95.69 88 GLN A C 1
ATOM 736 O O . GLN A 1 88 ? -9.313 -14.770 3.751 1.00 95.69 88 GLN A O 1
ATOM 741 N N . ASN A 1 89 ? -11.452 -15.470 3.818 1.00 95.88 89 ASN A N 1
ATOM 742 C CA . ASN A 1 89 ? -11.391 -16.272 2.595 1.00 95.88 89 ASN A CA 1
ATOM 743 C C . ASN A 1 89 ? -11.043 -15.438 1.347 1.00 95.88 89 ASN A C 1
ATOM 745 O O . ASN A 1 89 ? -10.306 -15.873 0.471 1.00 95.88 89 ASN A O 1
ATOM 749 N N . SER A 1 90 ? -11.540 -14.201 1.266 1.00 94.31 90 SER A N 1
ATOM 750 C CA . SER A 1 90 ? -11.221 -13.285 0.162 1.00 94.31 90 SER A CA 1
ATOM 751 C C . SER A 1 90 ? -9.731 -12.933 0.104 1.00 94.31 90 SER A C 1
ATOM 753 O O . SER A 1 90 ? -9.178 -12.756 -0.983 1.00 94.31 90 SER A O 1
ATOM 755 N N . ASP A 1 91 ? -9.072 -12.851 1.262 1.00 96.06 91 ASP A N 1
ATOM 756 C CA . ASP A 1 91 ? -7.638 -12.599 1.351 1.00 96.06 91 ASP A CA 1
ATOM 757 C C . ASP A 1 91 ? -6.831 -13.832 0.919 1.00 96.06 91 ASP A C 1
ATOM 759 O O . ASP A 1 91 ? -5.857 -13.657 0.183 1.00 96.06 91 ASP A O 1
ATOM 763 N N . LEU A 1 92 ? -7.277 -15.043 1.287 1.00 97.00 92 LEU A N 1
ATOM 764 C CA . LEU A 1 92 ? -6.721 -16.309 0.793 1.00 97.00 92 LEU A CA 1
ATOM 765 C C . LEU A 1 92 ? -6.864 -16.419 -0.731 1.00 97.00 92 LEU A C 1
ATOM 767 O O . LEU A 1 92 ? -5.860 -16.553 -1.420 1.00 97.00 92 LEU A O 1
ATOM 771 N N . ASN A 1 93 ? -8.068 -16.254 -1.285 1.00 95.75 93 ASN A N 1
ATOM 772 C CA . ASN A 1 93 ? -8.299 -16.326 -2.736 1.00 95.75 93 ASN A CA 1
ATOM 773 C C . ASN A 1 93 ? -7.426 -15.335 -3.515 1.00 95.75 93 ASN A C 1
ATOM 775 O O . ASN A 1 93 ? -6.865 -15.649 -4.562 1.00 95.75 93 ASN A O 1
ATOM 779 N N . ARG A 1 94 ? -7.262 -14.121 -2.985 1.00 95.75 94 ARG A N 1
ATOM 780 C CA . ARG A 1 94 ? -6.373 -13.116 -3.575 1.00 95.75 94 ARG A CA 1
ATOM 781 C C . ARG A 1 94 ? -4.899 -13.497 -3.455 1.00 95.75 94 ARG A C 1
ATOM 783 O O . ARG A 1 94 ? -4.113 -13.109 -4.315 1.00 95.75 94 ARG A O 1
ATOM 790 N N . HIS A 1 95 ? -4.515 -14.183 -2.385 1.00 96.6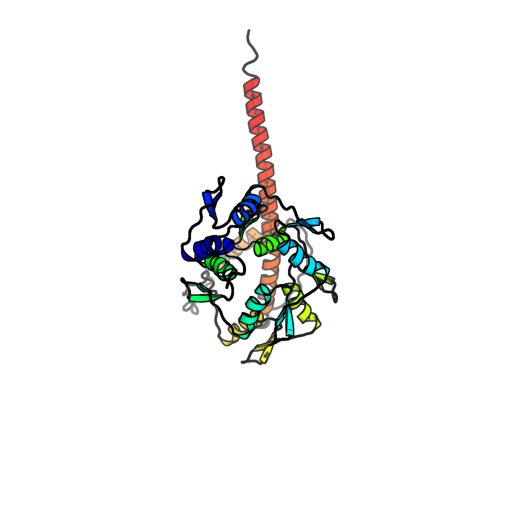9 95 HIS A N 1
ATOM 791 C CA . HIS A 1 95 ? -3.171 -14.715 -2.221 1.00 96.69 95 HIS A CA 1
ATOM 792 C C . HIS A 1 95 ? -2.903 -15.898 -3.151 1.00 96.69 95 HIS A C 1
ATOM 794 O O . HIS A 1 95 ? -1.822 -15.940 -3.715 1.00 96.69 95 HIS A O 1
ATOM 800 N N . LEU A 1 96 ? -3.861 -16.793 -3.399 1.00 96.56 96 LEU A N 1
ATOM 801 C CA . LEU A 1 96 ? -3.671 -17.920 -4.322 1.00 96.56 96 LEU A CA 1
ATOM 802 C C . LEU A 1 96 ? -3.232 -17.464 -5.724 1.00 96.56 96 LEU A C 1
ATOM 804 O O . LEU A 1 96 ? -2.405 -18.118 -6.357 1.00 96.56 96 LEU A O 1
ATOM 808 N N . ARG A 1 97 ? -3.650 -16.266 -6.153 1.00 95.75 97 ARG A N 1
ATOM 809 C CA . ARG A 1 97 ? -3.170 -15.632 -7.395 1.00 95.75 97 ARG A CA 1
ATOM 810 C C . ARG A 1 97 ? -1.658 -15.392 -7.442 1.00 95.75 97 ARG A C 1
ATOM 812 O O . ARG A 1 97 ? -1.102 -15.237 -8.521 1.00 95.75 97 ARG A O 1
ATOM 819 N N . THR A 1 98 ? -0.967 -15.341 -6.300 1.00 95.56 98 THR A N 1
ATOM 820 C CA . THR A 1 98 ? 0.502 -15.234 -6.262 1.00 95.56 98 THR A CA 1
ATOM 821 C C . THR A 1 98 ? 1.197 -16.552 -6.576 1.00 95.56 98 THR A C 1
ATOM 823 O O . THR A 1 98 ? 2.369 -16.527 -6.923 1.00 95.56 98 THR A O 1
ATOM 826 N N . HIS A 1 99 ? 0.499 -17.684 -6.457 1.00 95.94 99 HIS A N 1
ATOM 827 C CA . HIS A 1 99 ? 1.013 -18.993 -6.861 1.00 95.94 99 HIS A CA 1
ATOM 828 C C . HIS A 1 99 ? 0.716 -19.275 -8.335 1.00 95.94 99 HIS A C 1
ATOM 830 O O . HIS A 1 99 ? 1.584 -19.758 -9.052 1.00 95.94 99 HIS A O 1
ATOM 836 N N . THR A 1 100 ? -0.479 -18.916 -8.807 1.00 94.75 100 THR A N 1
ATOM 837 C CA . THR A 1 100 ? -0.878 -19.121 -10.210 1.00 94.75 100 THR A CA 1
ATOM 838 C C . THR A 1 100 ? -0.361 -18.042 -11.161 1.00 94.75 100 THR A C 1
ATOM 840 O O . THR A 1 100 ? -0.424 -18.214 -12.372 1.00 94.75 100 THR A O 1
ATOM 843 N N . ASN A 1 101 ? 0.130 -16.917 -10.630 1.00 94.25 101 ASN A N 1
ATOM 844 C CA . ASN A 1 101 ? 0.440 -15.694 -11.380 1.00 94.25 101 ASN A CA 1
ATOM 845 C C . ASN A 1 101 ? -0.755 -15.102 -12.153 1.00 94.25 101 ASN A C 1
ATOM 847 O O . ASN A 1 101 ? -0.557 -14.285 -13.051 1.00 94.25 101 ASN A O 1
ATOM 851 N N . GLU A 1 102 ? -1.990 -15.453 -11.782 1.00 95.69 102 GLU A N 1
ATOM 852 C CA . GLU A 1 102 ? -3.203 -14.940 -12.422 1.00 95.69 102 GLU A CA 1
ATOM 853 C C . GLU A 1 102 ? -3.342 -13.417 -12.228 1.00 95.69 102 GLU A C 1
ATOM 855 O O . GLU A 1 102 ? -3.327 -12.886 -11.105 1.00 95.69 102 GLU A O 1
ATOM 860 N N . LYS A 1 103 ? -3.515 -12.698 -13.341 1.00 96.25 103 LYS A N 1
ATOM 861 C CA . LYS A 1 103 ? -3.676 -11.241 -13.374 1.00 96.25 103 LYS A CA 1
ATOM 862 C C . LYS A 1 103 ? -4.914 -10.844 -14.186 1.00 96.25 103 LYS A C 1
ATOM 864 O O . LYS A 1 103 ? -4.787 -10.359 -15.301 1.00 96.25 103 LYS A O 1
ATOM 869 N N . PRO A 1 104 ? -6.122 -10.992 -13.618 1.00 95.69 104 PRO A N 1
ATOM 870 C CA . PRO A 1 104 ? -7.371 -10.850 -14.369 1.00 95.69 104 PRO A CA 1
ATOM 871 C C . PRO A 1 104 ? -7.724 -9.404 -14.757 1.00 95.69 104 PRO A C 1
ATOM 873 O O . PRO A 1 104 ? -8.796 -9.165 -15.300 1.00 95.69 104 PRO A O 1
ATOM 876 N N . TYR A 1 105 ? -6.883 -8.420 -14.429 1.00 97.81 105 TYR A N 1
ATOM 877 C CA . TYR A 1 105 ? -7.149 -7.009 -14.704 1.00 97.81 105 TYR A CA 1
ATOM 878 C C . TYR A 1 105 ? -6.071 -6.441 -15.625 1.00 97.81 105 TYR A C 1
ATOM 880 O O . TYR A 1 105 ? -4.956 -6.183 -15.173 1.00 97.81 105 TYR A O 1
ATOM 888 N N . SER A 1 106 ? -6.403 -6.215 -16.891 1.00 97.94 106 SER A N 1
ATOM 889 C CA . SER A 1 106 ? -5.522 -5.611 -17.893 1.00 97.94 106 SER A CA 1
ATOM 890 C C . SER A 1 106 ? -5.730 -4.101 -17.999 1.00 97.94 106 SER A C 1
ATOM 892 O O . SER A 1 106 ? -6.830 -3.589 -17.810 1.00 97.94 106 SER A O 1
ATOM 894 N N . CYS A 1 107 ? -4.653 -3.374 -18.290 1.00 97.88 107 CYS A N 1
ATOM 895 C CA . CYS A 1 107 ? -4.714 -1.981 -18.711 1.00 97.88 107 CYS A CA 1
ATOM 896 C C . CYS A 1 107 ? -4.946 -1.911 -20.217 1.00 97.88 107 CYS A C 1
ATOM 898 O O . CYS A 1 107 ? -4.115 -2.398 -20.975 1.00 97.88 107 CYS A O 1
ATOM 900 N N . ASP A 1 108 ? -6.010 -1.249 -20.656 1.00 97.06 108 ASP A N 1
ATOM 901 C CA . ASP A 1 108 ? -6.336 -1.168 -22.087 1.00 97.06 108 ASP A CA 1
ATOM 902 C C . ASP A 1 108 ? -5.377 -0.255 -22.873 1.00 97.06 108 ASP A C 1
ATOM 904 O O . ASP A 1 108 ? -5.310 -0.333 -24.092 1.00 97.06 108 ASP A O 1
ATOM 908 N N . ILE A 1 109 ? -4.599 0.589 -22.178 1.00 96.88 109 ILE A N 1
ATOM 909 C CA . ILE A 1 109 ? -3.674 1.553 -22.798 1.00 96.88 109 ILE A CA 1
ATOM 910 C C . ILE A 1 109 ? -2.292 0.940 -23.062 1.00 96.88 109 ILE A C 1
ATOM 912 O O . ILE A 1 109 ? -1.670 1.234 -24.076 1.00 96.88 109 ILE A O 1
ATOM 916 N N . CYS A 1 110 ? -1.768 0.124 -22.141 1.00 97.12 110 CYS A N 1
ATOM 917 C CA . CYS A 1 110 ? -0.422 -0.459 -22.268 1.00 97.12 110 CYS A CA 1
ATOM 918 C C . CYS A 1 110 ? -0.376 -1.982 -22.098 1.00 97.12 110 CYS A C 1
ATOM 920 O O . CYS A 1 110 ? 0.706 -2.549 -21.958 1.00 97.12 110 CYS A O 1
ATOM 922 N N . HIS A 1 111 ? -1.540 -2.634 -22.046 1.00 97.06 111 HIS A N 1
ATOM 923 C CA . HIS A 1 111 ? -1.721 -4.082 -21.884 1.00 97.06 111 HIS A CA 1
ATOM 924 C C . HIS A 1 111 ? -1.056 -4.684 -20.640 1.00 97.06 111 HIS A C 1
ATOM 926 O O . HIS A 1 111 ? -0.939 -5.898 -20.499 1.00 97.06 111 HIS A O 1
ATOM 932 N N . LYS A 1 112 ? -0.644 -3.845 -19.685 1.00 97.75 112 LYS A N 1
ATOM 933 C CA . LYS A 1 112 ? -0.061 -4.305 -18.429 1.00 97.75 112 LYS A CA 1
ATOM 934 C C . LYS A 1 112 ? -1.132 -4.926 -17.543 1.00 97.75 112 LYS A C 1
ATOM 936 O O . LYS A 1 112 ? -2.171 -4.319 -17.297 1.00 97.75 112 LYS A O 1
ATOM 941 N N . GLU A 1 113 ? -0.840 -6.105 -17.012 1.00 97.56 113 GLU A N 1
ATOM 942 C CA . GLU A 1 113 ? -1.787 -6.872 -16.206 1.00 97.56 113 GLU A CA 1
ATOM 943 C C . GLU A 1 113 ? -1.525 -6.756 -14.697 1.00 97.56 113 GLU A C 1
ATOM 945 O O . GLU A 1 113 ? -0.384 -6.647 -14.227 1.00 97.56 113 GLU A O 1
ATOM 950 N N . PHE A 1 114 ? -2.602 -6.843 -13.918 1.00 97.31 114 PHE A N 1
ATOM 951 C CA . PHE A 1 114 ? -2.622 -6.698 -12.469 1.00 97.31 114 PHE A CA 1
ATOM 952 C C . PHE A 1 114 ? -3.462 -7.797 -11.813 1.00 97.31 114 PHE A C 1
ATOM 954 O O . PHE A 1 114 ? -4.536 -8.167 -12.277 1.00 97.31 114 PHE A O 1
ATOM 961 N N . SER A 1 115 ? -3.021 -8.271 -10.645 1.00 96.44 115 SER A N 1
ATOM 962 C CA . SER A 1 115 ? -3.767 -9.254 -9.841 1.00 96.44 115 SER A CA 1
ATOM 963 C C . SER A 1 115 ? -4.937 -8.649 -9.053 1.00 96.44 115 SER A C 1
ATOM 965 O O . SER A 1 115 ? -5.765 -9.376 -8.493 1.00 96.44 115 SER A O 1
ATOM 967 N N . ARG A 1 116 ? -5.018 -7.309 -8.987 1.00 95.62 116 ARG A N 1
ATOM 968 C CA . ARG A 1 116 ? -6.034 -6.554 -8.238 1.00 95.62 116 ARG A CA 1
ATOM 969 C C . ARG A 1 116 ? -6.537 -5.354 -9.035 1.00 95.62 116 ARG A C 1
ATOM 971 O O . ARG A 1 116 ? -5.732 -4.556 -9.510 1.00 95.62 116 ARG A O 1
ATOM 978 N N . LYS A 1 117 ? -7.859 -5.155 -9.044 1.00 95.94 117 LYS A N 1
ATOM 979 C CA . LYS A 1 117 ? -8.512 -3.996 -9.674 1.00 95.94 117 LYS A CA 1
ATOM 980 C C . LYS A 1 117 ? -8.034 -2.661 -9.099 1.00 95.94 117 LYS A C 1
ATOM 982 O O . LYS A 1 117 ? -7.861 -1.703 -9.836 1.00 95.94 117 LYS A O 1
ATOM 987 N N . THR A 1 118 ? -7.771 -2.596 -7.793 1.00 95.06 118 THR A N 1
ATOM 988 C CA . THR A 1 118 ? -7.243 -1.377 -7.158 1.00 95.06 118 THR A CA 1
ATOM 989 C C . THR A 1 118 ? -5.879 -0.984 -7.717 1.00 95.06 118 THR A C 1
ATOM 991 O O . THR A 1 118 ? -5.652 0.193 -7.956 1.00 95.06 118 THR A O 1
ATOM 994 N N . HIS A 1 119 ? -5.000 -1.954 -7.989 1.00 96.56 119 HIS A N 1
ATOM 995 C CA . HIS A 1 119 ? -3.690 -1.681 -8.582 1.00 96.56 119 HIS A CA 1
ATOM 996 C C . HIS A 1 119 ? -3.811 -1.247 -10.046 1.00 96.56 119 HIS A C 1
ATOM 998 O O . HIS A 1 119 ? -3.068 -0.366 -10.465 1.00 96.56 119 HIS A O 1
ATOM 1004 N N . LEU A 1 120 ? -4.760 -1.816 -10.802 1.00 97.50 120 LEU A N 1
ATOM 1005 C CA . LEU A 1 120 ? -5.084 -1.325 -12.143 1.00 97.50 120 LEU A CA 1
ATOM 1006 C C . LEU A 1 120 ? -5.548 0.138 -12.080 1.00 97.50 120 LEU A C 1
ATOM 1008 O O . LEU A 1 120 ? -4.988 0.977 -12.770 1.00 97.50 120 LEU A O 1
ATOM 1012 N N . ASN A 1 121 ? -6.500 0.473 -11.206 1.00 96.25 121 ASN A N 1
ATOM 1013 C CA . ASN A 1 121 ? -6.991 1.848 -11.060 1.00 96.25 121 ASN A CA 1
ATOM 1014 C C . ASN A 1 121 ? -5.878 2.831 -10.661 1.00 96.25 121 ASN A C 1
ATOM 1016 O O . ASN A 1 121 ? -5.799 3.933 -11.195 1.00 96.25 121 ASN A O 1
ATOM 1020 N N . GLU A 1 122 ? -5.003 2.441 -9.732 1.00 96.56 122 GLU A N 1
ATOM 1021 C CA . GLU A 1 122 ? -3.830 3.235 -9.354 1.00 96.56 122 GLU A CA 1
ATOM 1022 C C . GLU A 1 122 ? -2.853 3.412 -10.521 1.00 96.56 122 GLU A C 1
ATOM 1024 O O . GLU A 1 122 ? -2.299 4.495 -10.701 1.00 96.56 122 GLU A O 1
ATOM 1029 N N . HIS A 1 123 ? -2.658 2.369 -11.328 1.00 96.94 123 HIS A N 1
ATOM 1030 C CA . HIS A 1 123 ? -1.839 2.433 -12.529 1.00 96.94 123 HIS A CA 1
ATOM 1031 C C . HIS A 1 123 ? -2.458 3.310 -13.618 1.00 96.94 123 HIS A C 1
ATOM 1033 O O . HIS A 1 123 ? -1.726 4.060 -14.249 1.00 96.94 123 HIS A O 1
ATOM 1039 N N . LEU A 1 124 ? -3.777 3.300 -13.820 1.00 97.06 124 LEU A N 1
ATOM 1040 C CA . LEU A 1 124 ? -4.422 4.152 -14.826 1.00 97.06 124 LEU A CA 1
ATOM 1041 C C . LEU A 1 124 ? -4.130 5.645 -14.589 1.00 97.06 124 LEU A C 1
ATOM 1043 O O . LEU A 1 124 ? -3.982 6.403 -15.547 1.00 97.06 124 LEU A O 1
ATOM 1047 N N . ARG A 1 125 ? -3.891 6.055 -13.334 1.00 96.25 125 ARG A N 1
ATOM 1048 C CA . ARG A 1 125 ? -3.432 7.417 -13.004 1.00 96.25 125 ARG A CA 1
ATOM 1049 C C . ARG A 1 125 ? -2.070 7.780 -13.597 1.00 96.25 125 ARG A C 1
ATOM 1051 O O . ARG A 1 125 ? -1.762 8.960 -13.722 1.00 96.25 125 ARG A O 1
ATOM 1058 N N . THR A 1 126 ? -1.237 6.805 -13.970 1.00 95.88 126 THR A N 1
ATOM 1059 C CA . THR A 1 126 ? 0.028 7.071 -14.676 1.00 95.88 126 THR A CA 1
ATOM 1060 C C . THR A 1 126 ? -0.184 7.438 -16.139 1.00 95.88 126 THR A C 1
ATOM 1062 O O . THR A 1 126 ? 0.697 8.053 -16.724 1.00 95.88 126 THR A O 1
ATOM 1065 N N . HIS A 1 127 ? -1.330 7.081 -16.723 1.00 96.12 127 HIS A N 1
ATOM 1066 C CA . HIS A 1 127 ? -1.697 7.494 -18.076 1.00 96.12 127 HIS A CA 1
ATOM 1067 C C . HIS A 1 127 ? -2.405 8.850 -18.076 1.00 96.12 127 HIS A C 1
ATOM 1069 O O . HIS A 1 127 ? -2.100 9.702 -18.902 1.00 96.12 127 HIS A O 1
ATOM 1075 N N . THR A 1 128 ? -3.302 9.083 -17.115 1.00 94.50 128 THR A N 1
ATOM 1076 C CA . THR A 1 128 ? -4.052 10.347 -17.014 1.00 94.50 128 THR A CA 1
ATOM 1077 C C . THR A 1 128 ? -3.272 11.469 -16.330 1.00 94.50 128 THR A C 1
ATOM 1079 O O . THR A 1 128 ? -3.694 12.620 -16.369 1.00 94.50 128 THR A O 1
ATOM 1082 N N . ASN A 1 129 ? -2.149 11.150 -15.677 1.00 94.00 129 ASN A N 1
ATOM 1083 C CA . ASN A 1 129 ? -1.402 12.053 -14.796 1.00 94.00 129 ASN A CA 1
ATOM 1084 C C . ASN A 1 129 ? -2.230 12.626 -13.629 1.00 94.00 129 ASN A C 1
ATOM 1086 O O . ASN A 1 129 ? -1.838 13.627 -13.024 1.00 94.00 129 ASN A O 1
ATOM 1090 N N . GLU A 1 130 ? -3.340 11.977 -13.267 1.00 95.31 130 GLU A N 1
ATOM 1091 C CA . GLU A 1 130 ? -4.193 12.397 -12.159 1.00 95.31 130 GLU A CA 1
ATOM 1092 C C . GLU A 1 130 ? -3.444 12.291 -10.819 1.00 95.31 130 GLU A C 1
ATOM 1094 O O . GLU A 1 130 ? -2.882 11.250 -10.449 1.00 95.31 130 GLU A O 1
ATOM 1099 N N . LYS A 1 131 ? -3.448 13.389 -10.060 1.00 95.81 131 LYS A N 1
ATOM 1100 C CA . LYS A 1 131 ? -2.787 13.494 -8.756 1.00 95.81 131 LYS A CA 1
ATOM 1101 C C . LYS A 1 131 ? -3.760 14.053 -7.714 1.00 95.81 131 LYS A C 1
ATOM 1103 O O . LYS A 1 131 ? -3.637 15.216 -7.346 1.00 95.81 131 LYS A O 1
ATOM 1108 N N . PRO A 1 132 ? -4.717 13.241 -7.233 1.00 95.62 132 PRO A N 1
ATOM 1109 C CA . PRO A 1 132 ? -5.826 13.729 -6.414 1.00 95.62 132 PRO A CA 1
ATOM 1110 C C . PRO A 1 132 ? -5.432 14.082 -4.971 1.00 95.62 132 PRO A C 1
ATOM 1112 O O . PRO A 1 132 ? -6.271 14.539 -4.205 1.00 95.62 132 PRO A O 1
ATOM 1115 N N . PHE A 1 133 ? -4.182 13.840 -4.562 1.00 97.50 133 PHE A N 1
ATOM 1116 C CA . PHE A 1 133 ? -3.728 14.082 -3.193 1.00 97.50 133 PHE A CA 1
ATOM 1117 C C . PHE A 1 133 ? -2.750 15.258 -3.144 1.00 97.50 133 PHE A C 1
ATOM 1119 O O . PHE A 1 133 ? -1.602 15.109 -3.564 1.00 97.50 133 PHE A O 1
ATOM 1126 N N . SER A 1 134 ? -3.179 16.395 -2.604 1.00 97.56 134 SER A N 1
ATOM 1127 C CA . SER A 1 134 ? -2.365 17.601 -2.427 1.00 97.56 134 SER A CA 1
ATOM 1128 C C . SER A 1 134 ? -1.644 17.625 -1.077 1.00 97.56 134 SER A C 1
ATOM 1130 O O . SER A 1 134 ? -2.123 17.091 -0.079 1.00 97.56 134 SER A O 1
ATOM 1132 N N . CYS A 1 135 ? -0.460 18.234 -1.050 1.00 97.38 135 CYS A N 1
ATOM 1133 C CA . CYS A 1 135 ? 0.241 18.600 0.174 1.00 97.38 135 CYS A CA 1
ATOM 1134 C C . CYS A 1 135 ? -0.101 20.039 0.541 1.00 97.38 135 CYS A C 1
ATOM 1136 O O . CYS A 1 135 ? 0.296 20.946 -0.182 1.00 97.38 135 CYS A O 1
ATOM 1138 N N . ASP A 1 136 ? -0.739 20.252 1.685 1.00 96.19 136 ASP A N 1
ATOM 1139 C CA . ASP A 1 136 ? -1.187 21.590 2.102 1.00 96.19 136 ASP A CA 1
ATOM 1140 C C . ASP A 1 136 ? -0.023 22.527 2.479 1.00 96.19 136 ASP A C 1
ATOM 1142 O O . ASP A 1 136 ? -0.186 23.739 2.547 1.00 96.19 136 ASP A O 1
ATOM 1146 N N . VAL A 1 137 ? 1.180 21.979 2.694 1.00 95.81 137 VAL A N 1
ATOM 1147 C CA . VAL A 1 137 ? 2.373 22.759 3.069 1.00 95.81 137 VAL A CA 1
ATOM 1148 C C . VAL A 1 137 ? 3.110 23.324 1.851 1.00 95.81 137 VAL A C 1
ATOM 1150 O O . VAL A 1 137 ? 3.707 24.392 1.932 1.00 95.81 137 VAL A O 1
ATOM 1153 N N . CYS A 1 138 ? 3.131 22.610 0.720 1.00 96.38 138 CYS A N 1
ATOM 1154 C CA . CYS A 1 138 ? 3.881 23.044 -0.471 1.00 96.38 138 CYS A CA 1
ATOM 1155 C C . CYS A 1 138 ? 3.129 22.886 -1.798 1.00 96.38 138 CYS A C 1
ATOM 1157 O O . CYS A 1 138 ? 3.742 22.972 -2.862 1.00 96.38 138 CYS A O 1
ATOM 1159 N N . ASN A 1 139 ? 1.824 22.615 -1.745 1.00 95.12 139 ASN A N 1
ATOM 1160 C CA . ASN A 1 139 ? 0.913 22.442 -2.881 1.00 95.12 139 ASN A CA 1
ATOM 1161 C C . ASN A 1 139 ? 1.338 21.370 -3.902 1.00 95.12 139 ASN A C 1
ATOM 1163 O O . ASN A 1 139 ? 0.824 21.310 -5.019 1.00 95.12 139 ASN A O 1
ATOM 1167 N N . LYS A 1 140 ? 2.271 20.481 -3.535 1.00 96.94 140 LYS A N 1
ATOM 1168 C CA . LYS A 1 140 ? 2.670 19.354 -4.383 1.00 96.94 140 LYS A CA 1
ATOM 1169 C C . LYS A 1 140 ? 1.581 18.293 -4.406 1.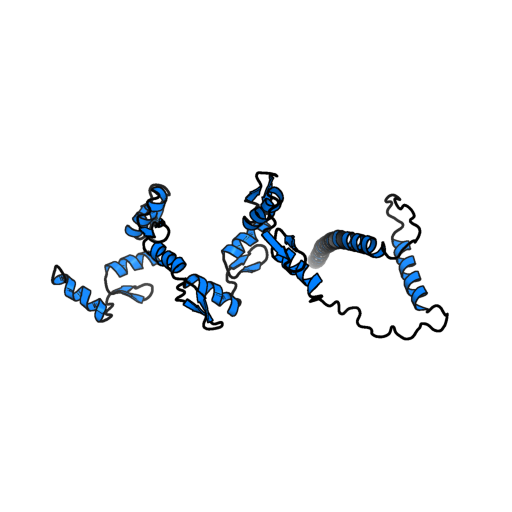00 96.94 140 LYS A C 1
ATOM 1171 O O . LYS A 1 140 ? 1.110 17.859 -3.360 1.00 96.94 140 LYS A O 1
ATOM 1176 N N . ASN A 1 141 ? 1.264 17.820 -5.606 1.00 96.75 141 ASN A N 1
ATOM 1177 C CA . ASN A 1 141 ? 0.244 16.803 -5.832 1.00 96.75 141 ASN A CA 1
ATOM 1178 C C . ASN A 1 141 ? 0.855 15.409 -6.033 1.00 96.75 141 ASN A C 1
ATOM 1180 O O . ASN A 1 141 ? 1.915 15.250 -6.647 1.00 96.75 141 ASN A O 1
ATOM 1184 N N . PHE A 1 142 ? 0.152 14.382 -5.557 1.00 96.94 142 PHE A N 1
ATOM 1185 C CA . PHE A 1 142 ? 0.548 12.978 -5.600 1.00 96.94 142 PHE A CA 1
ATOM 1186 C C . PHE A 1 142 ? -0.588 12.104 -6.141 1.00 96.94 142 PHE A C 1
ATOM 1188 O O . PHE A 1 142 ? -1.760 12.313 -5.841 1.00 96.94 142 PHE A O 1
ATOM 1195 N N . SER A 1 143 ? -0.233 11.067 -6.903 1.00 96.31 143 SER A N 1
ATOM 1196 C CA . SER A 1 143 ? -1.185 10.079 -7.437 1.00 96.31 143 SER A CA 1
ATOM 1197 C C . SER A 1 143 ? -1.680 9.078 -6.388 1.00 96.31 143 SER A C 1
ATOM 1199 O O . SER A 1 143 ? -2.732 8.463 -6.562 1.00 96.31 143 SER A O 1
ATOM 1201 N N . LEU A 1 144 ? -0.938 8.920 -5.284 1.00 95.81 144 LEU A N 1
ATOM 1202 C CA . LEU A 1 144 ? -1.228 7.984 -4.196 1.00 95.81 144 LEU A CA 1
ATOM 1203 C C . LEU A 1 144 ? -1.122 8.676 -2.835 1.00 95.81 144 LEU A C 1
ATOM 1205 O O . LEU A 1 144 ? -0.142 9.372 -2.560 1.00 95.81 144 LEU A O 1
ATOM 1209 N N . LYS A 1 145 ? -2.069 8.386 -1.937 1.00 95.56 145 LYS A N 1
ATOM 1210 C CA . LYS A 1 145 ? -2.074 8.902 -0.559 1.00 95.56 145 LYS A CA 1
ATOM 1211 C C . LYS A 1 145 ? -0.835 8.478 0.235 1.00 95.56 145 LYS A C 1
ATOM 1213 O O . LYS A 1 145 ? -0.305 9.252 1.021 1.00 95.56 145 LYS A O 1
ATOM 1218 N N . SER A 1 146 ? -0.333 7.264 0.009 1.00 94.38 146 SER A N 1
ATOM 1219 C CA . SER A 1 146 ? 0.903 6.776 0.636 1.00 94.38 146 SER A CA 1
ATOM 1220 C C . SER A 1 146 ? 2.126 7.613 0.245 1.00 94.38 14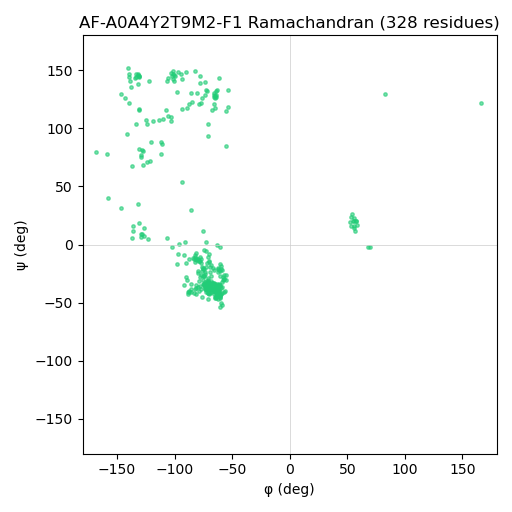6 SER A C 1
ATOM 1222 O O . SER A 1 146 ? 2.990 7.868 1.084 1.00 94.38 146 SER A O 1
ATOM 1224 N N . ASN A 1 147 ? 2.181 8.087 -1.004 1.00 96.00 147 ASN A N 1
ATOM 1225 C CA . ASN A 1 147 ? 3.243 8.972 -1.473 1.00 96.00 147 ASN A CA 1
ATOM 1226 C C . ASN A 1 147 ? 3.139 10.357 -0.828 1.00 96.00 147 ASN A C 1
ATOM 1228 O O . ASN A 1 147 ? 4.173 10.879 -0.414 1.00 96.00 147 ASN A O 1
ATOM 1232 N N . LEU A 1 148 ? 1.924 10.901 -0.684 1.00 97.06 148 LEU A N 1
ATOM 1233 C CA . LEU A 1 148 ? 1.687 12.133 0.073 1.00 97.06 148 LEU A CA 1
ATOM 1234 C C . LEU A 1 148 ? 2.141 11.974 1.530 1.00 97.06 148 LEU A C 1
ATOM 1236 O O . LEU A 1 148 ? 2.974 12.743 1.988 1.00 97.06 148 LEU A O 1
ATOM 1240 N N . ASN A 1 149 ? 1.692 10.934 2.238 1.00 95.62 149 ASN A N 1
ATOM 1241 C CA . ASN A 1 149 ? 2.087 10.692 3.632 1.00 95.62 149 ASN A CA 1
ATOM 1242 C C . ASN A 1 149 ? 3.609 10.573 3.794 1.00 95.62 149 ASN A C 1
ATOM 1244 O O . ASN A 1 149 ? 4.186 11.104 4.739 1.00 95.62 149 ASN A O 1
ATOM 1248 N N . ARG A 1 150 ? 4.283 9.893 2.858 1.00 95.12 150 ARG A N 1
ATOM 1249 C CA . ARG A 1 150 ? 5.749 9.817 2.845 1.00 95.12 150 ARG A CA 1
ATOM 1250 C C . ARG A 1 150 ? 6.382 11.185 2.605 1.00 95.12 150 ARG A C 1
ATOM 1252 O O . ARG A 1 150 ? 7.394 11.490 3.223 1.00 95.12 150 ARG A O 1
ATOM 1259 N N . HIS A 1 151 ? 5.818 11.981 1.705 1.00 96.25 151 HIS A N 1
ATOM 1260 C CA . HIS A 1 151 ? 6.284 13.335 1.451 1.00 96.25 151 HIS A CA 1
ATOM 1261 C C . HIS A 1 151 ? 6.078 14.253 2.660 1.00 96.25 151 HIS A C 1
ATOM 1263 O O . HIS A 1 151 ? 6.979 15.016 2.972 1.00 96.25 151 HIS A O 1
ATOM 1269 N N . LEU A 1 152 ? 4.979 14.136 3.408 1.00 96.06 152 LEU A N 1
ATOM 1270 C CA . LEU A 1 152 ? 4.759 14.941 4.616 1.00 96.06 152 LEU A CA 1
ATOM 1271 C C . LEU A 1 152 ? 5.888 14.782 5.648 1.00 96.06 152 LEU A C 1
ATOM 1273 O O . LEU A 1 152 ? 6.247 15.749 6.319 1.00 96.06 152 LEU A O 1
ATOM 1277 N N . ARG A 1 153 ? 6.556 13.621 5.689 1.00 95.25 153 ARG A N 1
ATOM 1278 C CA . ARG A 1 153 ? 7.754 13.414 6.524 1.00 95.25 153 ARG A CA 1
ATOM 1279 C C . ARG A 1 153 ? 8.929 14.326 6.166 1.00 95.25 153 ARG A C 1
ATOM 1281 O O . ARG A 1 153 ? 9.797 14.547 7.002 1.00 95.25 153 ARG A O 1
ATOM 1288 N N . THR A 1 154 ? 8.984 14.866 4.946 1.00 94.94 154 THR A N 1
ATOM 1289 C CA . THR A 1 154 ? 10.011 15.851 4.564 1.00 94.94 154 THR A CA 1
ATOM 1290 C C . THR A 1 154 ? 9.747 17.228 5.159 1.00 94.94 154 THR A C 1
ATOM 1292 O O . THR A 1 154 ? 10.677 18.014 5.265 1.00 94.94 154 THR A O 1
ATOM 1295 N N . HIS A 1 155 ? 8.504 17.522 5.549 1.00 95.06 155 HIS A N 1
ATOM 1296 C CA . HIS A 1 155 ? 8.161 18.755 6.256 1.00 95.06 155 HIS A CA 1
ATOM 1297 C C . HIS A 1 155 ? 8.377 18.613 7.763 1.00 95.06 155 HIS A C 1
ATOM 1299 O O . HIS A 1 155 ? 8.920 19.512 8.393 1.00 95.06 155 HIS A O 1
ATOM 1305 N N . THR A 1 156 ? 8.017 17.463 8.335 1.00 93.94 156 THR A N 1
ATOM 1306 C CA . THR A 1 156 ? 8.169 17.209 9.777 1.00 93.94 156 THR A CA 1
ATOM 1307 C C . THR A 1 156 ? 9.573 16.751 10.176 1.00 93.94 156 THR A C 1
ATOM 1309 O O . THR A 1 156 ? 9.886 16.701 11.361 1.00 93.94 156 THR A O 1
ATOM 1312 N N . ASN A 1 157 ? 10.422 16.388 9.207 1.00 93.19 157 ASN A N 1
ATOM 1313 C CA . ASN A 1 157 ? 11.704 15.708 9.424 1.00 93.19 157 ASN A CA 1
ATOM 1314 C C . ASN A 1 157 ? 11.586 14.395 10.222 1.00 93.19 157 ASN A C 1
ATOM 1316 O O . ASN A 1 157 ? 12.568 13.922 10.800 1.00 93.19 157 ASN A O 1
ATOM 1320 N N . GLU A 1 158 ? 10.404 13.774 10.229 1.00 94.56 158 GLU A N 1
ATOM 1321 C CA . GLU A 1 158 ? 10.169 12.512 10.920 1.00 94.56 158 GLU A CA 1
ATOM 1322 C C . GLU A 1 158 ? 10.996 11.385 10.279 1.00 94.56 158 GLU A C 1
ATOM 1324 O O . GLU A 1 158 ? 10.930 11.119 9.071 1.00 94.56 158 GLU A O 1
ATOM 1329 N N . LYS A 1 159 ? 11.778 10.691 11.111 1.00 95.00 159 LYS A N 1
ATOM 1330 C CA . LYS A 1 159 ? 12.616 9.556 10.711 1.00 95.00 159 LYS A CA 1
ATOM 1331 C C . LYS A 1 159 ? 12.323 8.348 11.604 1.00 95.00 159 LYS A C 1
ATOM 1333 O O . LYS A 1 159 ? 13.070 8.115 12.554 1.00 95.00 159 LYS A O 1
ATOM 1338 N N . PRO A 1 160 ? 11.239 7.600 11.319 1.00 94.88 160 PRO A N 1
ATOM 1339 C CA . PRO A 1 160 ? 10.755 6.537 12.202 1.00 94.88 160 PRO A CA 1
ATOM 1340 C C . PRO A 1 160 ? 11.682 5.324 12.286 1.00 94.88 160 PRO A C 1
ATOM 1342 O O . PRO A 1 160 ? 11.526 4.496 13.175 1.00 94.88 160 PRO A O 1
ATOM 1345 N N . PHE A 1 161 ? 12.603 5.174 11.334 1.00 96.88 161 PHE A N 1
ATOM 1346 C CA . PHE A 1 161 ? 13.408 3.968 11.192 1.00 96.88 161 PHE A CA 1
ATOM 1347 C C . PHE A 1 161 ? 14.837 4.249 11.640 1.00 96.88 161 PHE A C 1
ATOM 1349 O O . PHE A 1 161 ? 15.524 5.054 11.016 1.00 96.88 161 PHE A O 1
ATOM 1356 N N . SER A 1 162 ? 15.293 3.596 12.703 1.00 96.62 162 SER A N 1
ATOM 1357 C CA . SER A 1 162 ? 16.662 3.704 13.212 1.00 96.62 162 SER A CA 1
ATOM 1358 C C . SER A 1 162 ? 17.472 2.453 12.901 1.00 96.62 162 SER A C 1
ATOM 1360 O O . SER A 1 162 ? 16.968 1.340 12.994 1.00 96.62 162 SER A O 1
ATOM 1362 N N . CYS A 1 163 ? 18.739 2.650 12.553 1.00 96.38 163 CYS A N 1
ATOM 1363 C CA . CYS A 1 163 ? 19.736 1.593 12.505 1.00 96.38 163 CYS A CA 1
ATOM 1364 C C . CYS A 1 163 ? 20.220 1.301 13.924 1.00 96.38 163 CYS A C 1
ATOM 1366 O O . CYS A 1 163 ? 20.726 2.211 14.578 1.00 96.38 163 CYS A O 1
ATOM 1368 N N . GLU A 1 164 ? 20.065 0.065 14.387 1.00 94.69 164 GLU A N 1
ATOM 1369 C CA . GLU A 1 164 ? 20.456 -0.339 15.745 1.00 94.69 164 GLU A CA 1
ATOM 1370 C C . GLU A 1 164 ? 21.983 -0.338 15.917 1.00 94.69 164 GLU A C 1
ATOM 1372 O O . GLU A 1 164 ? 22.479 0.134 16.932 1.00 94.69 164 GLU A O 1
ATOM 1377 N N . GLU A 1 165 ? 22.729 -0.703 14.870 1.00 92.81 165 GLU A N 1
ATOM 1378 C CA . GLU A 1 165 ? 24.201 -0.761 14.883 1.00 92.81 165 GLU A CA 1
ATOM 1379 C C . GLU A 1 165 ? 24.887 0.611 14.989 1.00 92.81 165 GLU A C 1
ATOM 1381 O O . GLU A 1 165 ? 25.986 0.731 15.518 1.00 92.81 165 GLU A O 1
ATOM 1386 N N . CYS A 1 166 ? 24.288 1.675 14.437 1.00 95.25 166 CYS A N 1
ATOM 1387 C CA . CYS A 1 166 ? 24.959 2.984 14.354 1.00 95.25 166 CYS A CA 1
ATOM 1388 C C . CYS A 1 166 ? 24.080 4.189 14.709 1.00 95.25 166 CYS A C 1
ATOM 1390 O O . CYS A 1 166 ? 24.482 5.335 14.497 1.00 95.25 166 CYS A O 1
ATOM 1392 N N . GLY A 1 167 ? 22.850 3.958 15.169 1.00 93.94 167 GLY A N 1
ATOM 1393 C CA . GLY A 1 167 ? 21.894 4.992 15.579 1.00 93.94 167 GLY A CA 1
ATOM 1394 C C . GLY A 1 167 ? 21.358 5.887 14.453 1.00 93.94 167 GLY A C 1
ATOM 1395 O O . GLY A 1 167 ? 20.511 6.752 14.702 1.00 93.94 167 GLY A O 1
ATOM 1396 N N . LYS A 1 168 ? 21.813 5.722 13.201 1.00 95.81 168 LYS A N 1
ATOM 1397 C CA . LYS A 1 168 ? 21.369 6.560 12.076 1.00 95.81 168 LYS A CA 1
ATOM 1398 C C . LYS A 1 168 ? 19.881 6.368 11.806 1.00 95.81 168 LYS A C 1
ATOM 1400 O O . LYS A 1 168 ? 19.401 5.244 11.688 1.00 95.81 168 LYS A O 1
ATOM 1405 N N . LYS A 1 169 ? 19.162 7.484 11.660 1.00 96.44 169 LYS A N 1
ATOM 1406 C CA . LYS A 1 169 ? 17.715 7.504 11.413 1.00 96.44 169 LYS A CA 1
ATOM 1407 C C . LYS A 1 169 ? 17.385 7.785 9.945 1.00 96.44 169 LYS A C 1
ATOM 1409 O O . LYS A 1 169 ? 18.031 8.617 9.302 1.00 96.44 169 LYS A O 1
ATOM 1414 N N . PHE A 1 170 ? 16.324 7.156 9.455 1.00 95.56 170 PHE A N 1
ATOM 1415 C CA . PHE A 1 170 ? 15.835 7.194 8.079 1.00 95.56 170 PHE A CA 1
ATOM 1416 C C . PHE A 1 170 ? 14.326 7.460 8.043 1.00 95.56 170 PHE A C 1
ATOM 1418 O O . PHE A 1 170 ? 13.571 7.032 8.917 1.00 95.56 170 PHE A O 1
ATOM 1425 N N . SER A 1 171 ? 13.866 8.163 7.006 1.00 94.25 171 SER A N 1
ATOM 1426 C CA . SER A 1 171 ? 12.437 8.448 6.787 1.00 94.25 171 SER A CA 1
ATOM 1427 C C . SER A 1 171 ? 11.691 7.290 6.113 1.00 94.25 171 SER A C 1
ATOM 1429 O O . SER A 1 171 ? 10.454 7.246 6.133 1.00 94.25 171 SER A O 1
ATOM 1431 N N . ARG A 1 172 ? 12.429 6.330 5.538 1.00 93.62 172 ARG A N 1
ATOM 1432 C CA . ARG A 1 172 ? 11.911 5.134 4.864 1.00 93.62 172 ARG A CA 1
ATOM 1433 C C . ARG A 1 172 ? 12.632 3.879 5.346 1.00 93.62 172 ARG A C 1
ATOM 1435 O O . ARG A 1 172 ? 13.839 3.906 5.569 1.00 93.62 172 ARG A O 1
ATOM 1442 N N . LYS A 1 173 ? 11.889 2.772 5.413 1.00 94.12 173 LYS A N 1
ATOM 1443 C CA . LYS A 1 173 ? 12.432 1.451 5.743 1.00 94.12 173 LYS A CA 1
ATOM 1444 C C . LYS A 1 173 ? 13.439 0.977 4.693 1.00 94.12 173 LYS A C 1
ATOM 1446 O O . LYS A 1 173 ? 14.507 0.515 5.058 1.00 94.12 173 LYS A O 1
ATOM 1451 N N . ASP A 1 174 ? 13.137 1.169 3.411 1.00 92.25 174 ASP A N 1
ATOM 1452 C CA . ASP A 1 174 ? 14.020 0.756 2.310 1.00 92.25 174 ASP A CA 1
ATOM 1453 C C . ASP A 1 174 ? 15.386 1.465 2.375 1.00 92.25 174 ASP A C 1
ATOM 1455 O O . ASP A 1 174 ? 16.415 0.875 2.057 1.00 92.25 174 ASP A O 1
ATOM 1459 N N . ASP A 1 175 ? 15.410 2.728 2.818 1.00 93.44 175 ASP A N 1
ATOM 1460 C CA . ASP A 1 175 ? 16.658 3.479 2.988 1.00 93.44 175 ASP A CA 1
ATOM 1461 C C . ASP A 1 175 ? 17.487 2.915 4.152 1.00 93.44 175 ASP A C 1
ATOM 1463 O O . ASP A 1 175 ? 18.709 2.821 4.037 1.00 93.44 175 ASP A O 1
ATOM 1467 N N . LEU A 1 176 ? 16.826 2.498 5.242 1.00 95.31 176 LEU A N 1
ATOM 1468 C CA . LEU A 1 176 ? 17.464 1.783 6.348 1.00 95.31 176 LEU A CA 1
ATOM 1469 C C . LEU A 1 176 ? 18.006 0.420 5.890 1.00 95.31 176 LEU A C 1
ATOM 1471 O O . LEU A 1 176 ? 19.146 0.099 6.196 1.00 95.31 176 LEU A O 1
ATOM 1475 N N . GLU A 1 177 ? 17.236 -0.360 5.132 1.00 92.62 177 GLU A N 1
ATOM 1476 C CA . GLU A 1 177 ? 17.661 -1.678 4.639 1.00 92.62 177 GLU A CA 1
ATOM 1477 C C . GLU A 1 177 ? 18.882 -1.567 3.715 1.00 92.62 177 GLU A C 1
ATOM 1479 O O . GLU A 1 177 ? 19.863 -2.290 3.867 1.00 92.62 177 GLU A O 1
ATOM 1484 N N . VAL A 1 178 ? 18.871 -0.603 2.791 1.00 91.12 178 VAL A N 1
ATOM 1485 C CA . VAL A 1 178 ? 20.027 -0.331 1.928 1.00 91.12 178 VAL A CA 1
ATOM 1486 C C . VAL A 1 178 ? 21.221 0.173 2.738 1.00 91.12 178 VAL A C 1
ATOM 1488 O O . VAL A 1 178 ? 22.359 -0.160 2.411 1.00 91.12 178 VAL A O 1
ATOM 1491 N N . HIS A 1 179 ? 20.987 0.973 3.779 1.00 92.88 179 HIS A N 1
ATOM 1492 C CA . HIS A 1 179 ? 22.044 1.404 4.685 1.00 92.88 179 HIS A CA 1
ATOM 1493 C C . HIS A 1 179 ? 22.649 0.233 5.466 1.00 92.88 179 HIS A C 1
ATOM 1495 O O . HIS A 1 179 ? 23.868 0.184 5.608 1.00 92.88 179 HIS A O 1
ATOM 1501 N N . PHE A 1 180 ? 21.827 -0.709 5.929 1.00 91.00 180 PHE A N 1
ATOM 1502 C CA . PHE A 1 180 ? 22.262 -1.852 6.730 1.00 91.00 180 PHE A CA 1
ATOM 1503 C C . PHE A 1 180 ? 23.274 -2.742 5.993 1.00 91.00 180 PHE A C 1
ATOM 1505 O O . PHE A 1 180 ? 24.172 -3.298 6.615 1.00 91.00 180 PHE A O 1
ATOM 1512 N N . ARG A 1 181 ? 23.235 -2.761 4.653 1.00 90.12 181 ARG A N 1
ATOM 1513 C CA . ARG A 1 181 ? 24.235 -3.448 3.810 1.00 90.12 181 ARG A CA 1
ATOM 1514 C C . ARG A 1 181 ? 25.667 -2.943 3.990 1.00 90.12 181 ARG A C 1
ATOM 1516 O O . ARG A 1 181 ? 26.608 -3.621 3.597 1.00 90.12 181 ARG A O 1
ATOM 1523 N N . ILE A 1 182 ? 25.848 -1.743 4.545 1.00 88.25 182 ILE A N 1
ATOM 1524 C CA . ILE A 1 182 ? 27.176 -1.220 4.894 1.00 88.25 182 ILE A CA 1
ATOM 1525 C C . ILE A 1 182 ? 27.755 -1.984 6.089 1.00 88.25 182 ILE A C 1
ATOM 1527 O O . ILE A 1 182 ? 28.961 -2.183 6.141 1.00 88.25 182 ILE A O 1
ATOM 1531 N N . HIS A 1 183 ? 26.910 -2.435 7.016 1.00 89.69 183 HIS A N 1
ATOM 1532 C CA . HIS A 1 183 ? 27.341 -3.180 8.201 1.00 89.69 183 HIS A CA 1
ATOM 1533 C C . HIS A 1 183 ? 27.577 -4.653 7.886 1.00 89.69 183 HIS A C 1
ATOM 1535 O O . HIS A 1 183 ? 28.544 -5.239 8.356 1.00 89.69 183 HIS A O 1
ATOM 1541 N N . THR A 1 184 ? 26.742 -5.238 7.027 1.00 88.25 184 THR A N 1
ATOM 1542 C CA . THR A 1 184 ? 26.886 -6.641 6.606 1.00 88.25 184 THR A CA 1
ATOM 1543 C C . THR A 1 184 ? 27.909 -6.841 5.484 1.00 88.25 184 THR A C 1
ATOM 1545 O O . THR A 1 184 ? 28.238 -7.974 5.151 1.00 88.25 184 THR A O 1
ATOM 1548 N N . ASN A 1 185 ? 28.415 -5.755 4.882 1.00 84.62 185 ASN A N 1
ATOM 1549 C CA . ASN A 1 185 ? 29.261 -5.768 3.681 1.00 84.62 185 ASN A CA 1
ATOM 1550 C C . ASN A 1 185 ? 28.657 -6.538 2.486 1.00 84.62 185 ASN A C 1
ATOM 1552 O O . ASN A 1 185 ? 29.377 -6.951 1.576 1.00 84.62 185 ASN A O 1
ATOM 1556 N N . GLU A 1 186 ? 27.333 -6.690 2.436 1.00 84.44 186 GLU A N 1
ATOM 1557 C CA . GLU A 1 186 ? 26.647 -7.404 1.359 1.00 84.44 186 GLU A CA 1
ATOM 1558 C C . GLU A 1 186 ? 26.756 -6.665 0.013 1.00 84.44 186 GLU A C 1
ATOM 1560 O O . GLU A 1 186 ? 26.211 -5.572 -0.190 1.00 84.44 186 GLU A O 1
ATOM 1565 N N . GLN A 1 187 ? 27.425 -7.300 -0.953 1.00 83.31 187 GLN A N 1
ATOM 1566 C CA . GLN A 1 187 ? 27.536 -6.832 -2.336 1.00 83.31 187 GLN A CA 1
ATOM 1567 C C . GLN A 1 187 ? 26.748 -7.759 -3.270 1.00 83.31 187 GLN A C 1
ATOM 1569 O O . GLN A 1 187 ? 27.284 -8.708 -3.833 1.00 83.31 187 GLN A O 1
ATOM 1574 N N . LEU A 1 188 ? 25.453 -7.479 -3.428 1.00 88.12 188 LEU A N 1
ATOM 1575 C CA . LEU A 1 188 ? 24.509 -8.353 -4.141 1.00 88.12 188 LEU A CA 1
ATOM 1576 C C . LEU A 1 188 ? 24.576 -8.250 -5.672 1.00 88.12 188 LEU A C 1
ATOM 1578 O O . LEU A 1 188 ? 23.984 -9.068 -6.369 1.00 88.12 188 LEU A O 1
ATOM 1582 N N . PHE A 1 189 ? 25.226 -7.217 -6.209 1.00 89.88 189 PHE A N 1
ATOM 1583 C CA . PHE A 1 189 ? 25.180 -6.912 -7.637 1.00 89.88 189 PHE A CA 1
ATOM 1584 C C . PHE A 1 189 ? 26.586 -6.866 -8.224 1.00 89.88 189 PHE A C 1
ATOM 1586 O O . PHE A 1 189 ? 27.295 -5.879 -8.043 1.00 89.88 189 PHE A O 1
ATOM 1593 N N . SER A 1 190 ? 26.981 -7.903 -8.955 1.00 91.25 190 SER A N 1
ATOM 1594 C CA . SER A 1 190 ? 28.274 -7.976 -9.639 1.00 91.25 190 SER A CA 1
ATOM 1595 C C . SER A 1 190 ? 28.193 -7.500 -11.088 1.00 91.25 190 SER A C 1
ATOM 1597 O O . SER A 1 190 ? 27.226 -7.768 -11.799 1.00 91.25 190 SER A O 1
ATOM 1599 N N . CYS A 1 191 ? 29.233 -6.806 -11.541 1.00 92.38 191 CYS A N 1
ATOM 1600 C CA . CYS A 1 191 ? 29.453 -6.531 -12.953 1.00 92.38 191 CYS A CA 1
ATOM 1601 C C . CYS A 1 191 ? 29.974 -7.788 -13.650 1.00 92.38 191 CYS A C 1
ATOM 1603 O O . CYS A 1 191 ? 30.987 -8.338 -13.239 1.00 92.38 191 CYS A O 1
ATOM 1605 N N . GLU A 1 192 ? 29.332 -8.220 -14.727 1.00 91.50 192 GLU A N 1
ATOM 1606 C CA . GLU A 1 192 ? 29.745 -9.425 -15.459 1.00 91.50 192 GLU A CA 1
ATOM 1607 C C . GLU A 1 192 ? 31.054 -9.210 -16.231 1.00 91.50 192 GLU A C 1
ATOM 1609 O O . GLU A 1 192 ? 31.847 -10.134 -16.376 1.00 91.50 192 GLU A O 1
ATOM 1614 N N . VAL A 1 193 ? 31.324 -7.967 -16.645 1.00 90.62 193 VAL A N 1
ATOM 1615 C CA . VAL A 1 193 ? 32.506 -7.603 -17.442 1.00 90.62 193 VAL A CA 1
ATOM 1616 C C . VAL A 1 193 ? 33.778 -7.554 -16.592 1.00 90.62 193 VAL A C 1
ATOM 1618 O O . VAL A 1 193 ? 34.813 -8.069 -16.996 1.00 90.62 193 VAL A O 1
ATOM 1621 N N . CYS A 1 194 ? 33.728 -6.933 -15.407 1.00 92.25 194 CYS A N 1
ATOM 1622 C CA . CYS A 1 194 ? 34.923 -6.703 -14.578 1.00 92.25 194 CYS A CA 1
ATOM 1623 C C . CYS A 1 194 ? 34.839 -7.290 -13.162 1.00 92.25 194 CYS A C 1
ATOM 1625 O O . CYS A 1 194 ? 35.716 -7.033 -12.340 1.00 92.25 194 CYS A O 1
ATOM 1627 N N . ARG A 1 195 ? 33.763 -8.024 -12.851 1.00 89.06 195 ARG A N 1
ATOM 1628 C CA . ARG A 1 195 ? 33.483 -8.676 -11.556 1.00 89.06 195 ARG A CA 1
ATOM 1629 C C . ARG A 1 195 ? 33.457 -7.768 -10.326 1.00 89.06 195 ARG A C 1
ATOM 1631 O O . ARG A 1 195 ? 33.378 -8.262 -9.207 1.00 89.06 195 ARG A O 1
ATOM 1638 N N . LYS A 1 196 ? 33.449 -6.443 -10.503 1.00 87.75 196 LYS A N 1
ATOM 1639 C CA . LYS A 1 196 ? 33.238 -5.503 -9.393 1.00 87.75 196 LYS A CA 1
ATOM 1640 C C . LYS A 1 196 ? 31.829 -5.658 -8.833 1.00 87.75 196 LYS A C 1
ATOM 1642 O O . LYS A 1 196 ? 30.860 -5.611 -9.592 1.00 87.75 196 LYS A O 1
ATOM 1647 N N . SER A 1 197 ? 31.732 -5.792 -7.516 1.00 90.25 197 SER A N 1
ATOM 1648 C CA . SER A 1 197 ? 30.464 -5.964 -6.810 1.00 90.25 197 SER A CA 1
ATOM 1649 C C . SER A 1 197 ? 30.001 -4.664 -6.155 1.00 90.25 197 SER A C 1
ATOM 1651 O O . SER A 1 197 ? 30.806 -3.835 -5.732 1.00 90.25 197 SER A O 1
ATOM 1653 N N . PHE A 1 198 ? 28.684 -4.484 -6.112 1.00 88.56 198 PHE A N 1
ATOM 1654 C CA . PHE A 1 198 ? 28.007 -3.296 -5.614 1.00 88.56 198 PHE A CA 1
ATOM 1655 C C . PHE A 1 198 ? 26.855 -3.695 -4.686 1.00 88.56 198 PHE A C 1
ATOM 1657 O O . PHE A 1 198 ? 26.117 -4.646 -4.944 1.00 88.56 198 PHE A O 1
ATOM 1664 N N . SER A 1 199 ? 26.627 -2.900 -3.641 1.00 87.25 199 SER A N 1
ATOM 1665 C CA . SER A 1 199 ? 25.532 -3.102 -2.684 1.00 87.25 199 SER A CA 1
ATOM 1666 C C . SER A 1 199 ? 24.174 -2.650 -3.231 1.00 87.25 199 SER A C 1
ATOM 1668 O O . SER A 1 199 ? 23.121 -2.965 -2.667 1.00 87.25 199 SER A O 1
ATOM 1670 N N . ARG A 1 200 ? 24.172 -1.907 -4.350 1.00 88.00 200 ARG A N 1
ATOM 1671 C CA . ARG A 1 200 ? 22.968 -1.375 -4.997 1.00 88.00 200 ARG A CA 1
ATOM 1672 C C . ARG A 1 200 ? 23.021 -1.481 -6.523 1.00 88.00 200 ARG A C 1
ATOM 1674 O O . ARG A 1 200 ? 24.035 -1.173 -7.152 1.00 88.00 200 ARG A O 1
ATOM 1681 N N . LYS A 1 201 ? 21.874 -1.809 -7.126 1.00 89.56 201 LYS A N 1
ATOM 1682 C CA . LYS A 1 201 ? 21.704 -1.966 -8.581 1.00 89.56 201 LYS A CA 1
ATOM 1683 C C . LYS A 1 201 ? 21.901 -0.668 -9.373 1.00 89.56 201 LYS A C 1
ATOM 1685 O O . LYS A 1 201 ? 22.401 -0.708 -10.491 1.00 89.56 201 LYS A O 1
ATOM 1690 N N . ASP A 1 202 ? 21.533 0.488 -8.819 1.00 89.62 202 ASP A N 1
ATOM 1691 C CA . ASP A 1 202 ? 21.742 1.793 -9.465 1.00 89.62 202 ASP A CA 1
ATOM 1692 C C . ASP A 1 202 ? 23.232 2.122 -9.618 1.00 89.62 202 ASP A C 1
ATOM 1694 O O . ASP A 1 202 ? 23.646 2.632 -10.658 1.00 89.62 202 ASP A O 1
ATOM 1698 N N . LYS A 1 203 ? 24.051 1.769 -8.620 1.00 90.12 203 LYS A N 1
ATOM 1699 C CA . LYS A 1 203 ? 25.510 1.915 -8.686 1.00 90.12 203 LYS A CA 1
ATOM 1700 C C . LYS A 1 203 ? 26.122 1.002 -9.739 1.00 90.12 203 LYS A C 1
ATOM 1702 O O . LYS A 1 203 ? 26.934 1.481 -10.525 1.00 90.12 203 LYS A O 1
ATOM 1707 N N . LEU A 1 204 ? 25.658 -0.245 -9.826 1.00 92.25 204 LEU A N 1
ATOM 1708 C CA . LEU A 1 204 ? 26.048 -1.144 -10.910 1.00 92.25 204 LEU A CA 1
ATOM 1709 C C . LEU A 1 204 ? 25.634 -0.590 -12.288 1.00 92.25 204 LEU A C 1
ATOM 1711 O O . LEU A 1 204 ? 26.441 -0.582 -13.210 1.00 92.25 204 LEU A O 1
ATOM 1715 N N . LYS A 1 205 ? 24.413 -0.057 -12.437 1.00 90.44 205 LYS A N 1
ATOM 1716 C CA . LYS A 1 205 ? 23.948 0.537 -13.706 1.00 90.44 205 LYS A CA 1
ATOM 1717 C C . LYS A 1 205 ? 24.800 1.735 -14.133 1.00 90.44 205 LYS A C 1
ATOM 1719 O O . LYS A 1 205 ? 25.121 1.867 -15.308 1.00 90.44 205 LYS A O 1
ATOM 1724 N N . VAL A 1 206 ? 25.167 2.612 -13.196 1.00 88.94 206 VAL A N 1
ATOM 1725 C CA . VAL A 1 206 ? 26.079 3.733 -13.480 1.00 88.94 206 VAL A CA 1
ATOM 1726 C C . VAL A 1 206 ? 27.476 3.218 -13.823 1.00 88.94 206 VAL A C 1
ATOM 1728 O O . VAL A 1 206 ? 28.091 3.736 -14.746 1.00 88.94 206 VAL A O 1
ATOM 1731 N N . HIS A 1 207 ? 27.954 2.181 -13.133 1.00 89.62 207 HIS A N 1
ATOM 1732 C CA . HIS A 1 207 ? 29.233 1.547 -13.434 1.00 89.62 207 HIS A CA 1
ATOM 1733 C C . HIS A 1 207 ? 29.273 0.939 -14.844 1.00 89.62 207 HIS A C 1
ATOM 1735 O O . HIS A 1 207 ? 30.269 1.119 -15.538 1.00 89.62 207 HIS A O 1
ATOM 1741 N N . TYR A 1 208 ? 28.194 0.297 -15.305 1.00 88.50 208 TYR A N 1
ATOM 1742 C CA . TYR A 1 208 ? 28.121 -0.274 -16.656 1.00 88.50 208 TYR A CA 1
ATOM 1743 C C . TYR A 1 208 ? 28.362 0.749 -17.770 1.00 88.50 208 TYR A C 1
ATOM 1745 O O . TYR A 1 208 ? 28.894 0.381 -18.813 1.00 88.50 208 TYR A O 1
ATOM 1753 N N . ARG A 1 209 ? 28.082 2.036 -17.528 1.00 87.06 209 ARG A N 1
ATOM 1754 C CA . ARG A 1 209 ? 28.369 3.114 -18.492 1.00 87.06 209 ARG A CA 1
ATOM 1755 C C . ARG A 1 209 ? 29.854 3.266 -18.805 1.00 87.06 209 ARG A C 1
ATOM 1757 O O . ARG A 1 209 ? 30.204 3.774 -19.861 1.00 87.06 209 ARG A O 1
ATOM 1764 N N . ILE A 1 210 ? 30.732 2.822 -17.905 1.00 87.12 210 ILE A N 1
ATOM 1765 C CA . ILE A 1 210 ? 32.178 2.805 -18.150 1.00 87.12 210 ILE A CA 1
ATOM 1766 C C . ILE A 1 210 ? 32.509 1.792 -19.255 1.00 87.12 210 ILE A C 1
ATOM 1768 O O . ILE A 1 210 ? 33.352 2.072 -20.102 1.00 87.12 210 ILE A O 1
ATOM 1772 N N . HIS A 1 211 ? 31.814 0.651 -19.277 1.00 86.69 211 HIS A N 1
ATOM 1773 C CA . HIS A 1 211 ? 32.016 -0.401 -20.278 1.00 86.69 211 HIS A CA 1
ATOM 1774 C C . HIS A 1 211 ? 31.345 -0.062 -21.606 1.00 86.69 211 HIS A C 1
ATOM 1776 O O . HIS A 1 211 ? 31.935 -0.275 -22.658 1.00 86.69 211 HIS A O 1
ATOM 1782 N N . THR A 1 212 ? 30.139 0.510 -21.569 1.00 84.88 212 THR A N 1
ATOM 1783 C CA . THR A 1 212 ? 29.392 0.869 -22.785 1.00 84.88 212 THR A CA 1
ATOM 1784 C C . THR A 1 212 ? 29.815 2.212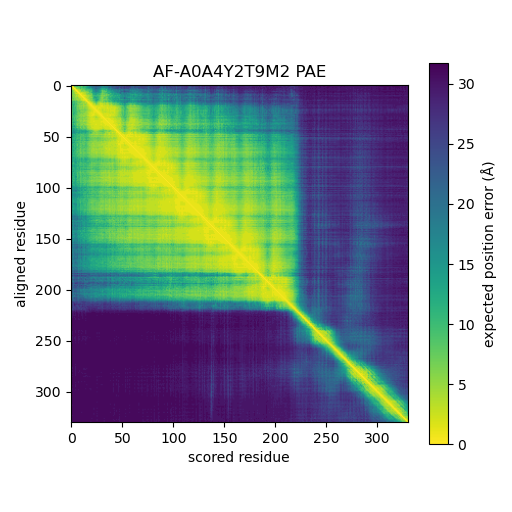 -23.386 1.00 84.88 212 THR A C 1
ATOM 1786 O O . THR A 1 212 ? 29.406 2.535 -24.495 1.00 84.88 212 THR A O 1
ATOM 1789 N N . ARG A 1 213 ? 30.621 3.010 -22.665 1.00 77.19 213 ARG A N 1
ATOM 1790 C CA . ARG A 1 213 ? 30.994 4.400 -23.003 1.00 77.19 213 ARG A CA 1
ATOM 1791 C C . ARG A 1 213 ? 29.796 5.318 -23.282 1.00 77.19 213 ARG A C 1
ATOM 1793 O O . ARG A 1 213 ? 29.955 6.393 -23.857 1.00 77.19 213 ARG A O 1
ATOM 1800 N N . GLU A 1 214 ? 28.606 4.936 -22.831 1.00 75.56 214 GLU A N 1
ATOM 1801 C CA . GLU A 1 214 ? 27.404 5.748 -22.962 1.00 75.56 214 GLU A CA 1
ATOM 1802 C C . GLU A 1 214 ? 27.542 7.022 -22.120 1.00 75.56 214 GLU A C 1
ATOM 1804 O O . GLU A 1 214 ? 27.684 6.967 -20.891 1.00 75.56 214 GLU A O 1
ATOM 1809 N N . LYS A 1 215 ? 27.445 8.182 -22.777 1.00 71.25 215 LYS A N 1
ATOM 1810 C CA . LYS A 1 215 ? 27.289 9.499 -22.145 1.00 71.25 215 LYS A CA 1
ATOM 1811 C C . LYS A 1 215 ? 25.888 10.041 -22.462 1.00 71.25 215 LYS A C 1
ATOM 1813 O O . LYS A 1 215 ? 25.730 10.760 -23.438 1.00 71.25 215 LYS A O 1
ATOM 1818 N N . PRO A 1 216 ? 24.862 9.725 -21.645 1.00 71.00 216 PRO A N 1
ATOM 1819 C CA . PRO A 1 216 ? 23.474 10.122 -21.915 1.00 71.00 216 PRO A CA 1
ATOM 1820 C C . PRO A 1 216 ? 23.189 11.614 -21.706 1.00 71.00 216 PRO A C 1
ATOM 1822 O O . PRO A 1 216 ? 22.069 12.055 -21.928 1.00 71.00 216 PRO A O 1
ATOM 1825 N N . PHE A 1 217 ? 24.165 12.364 -21.196 1.00 69.00 217 PHE A N 1
ATOM 1826 C CA . PHE A 1 217 ? 24.049 13.786 -20.915 1.00 69.00 217 PHE A CA 1
ATOM 1827 C C . PHE A 1 217 ? 25.184 14.490 -21.659 1.00 69.00 217 PHE A C 1
ATOM 1829 O O . PHE A 1 217 ? 26.349 14.334 -21.279 1.00 69.00 217 PHE A O 1
ATOM 1836 N N . SER A 1 218 ? 24.849 15.207 -22.730 1.00 60.62 218 SER A N 1
ATOM 1837 C CA . SER A 1 218 ? 25.736 16.184 -23.357 1.00 60.62 218 SER A CA 1
ATOM 1838 C C . SER A 1 218 ? 25.651 17.501 -22.587 1.00 60.62 218 SER A C 1
ATOM 1840 O O . SER A 1 218 ? 24.638 17.823 -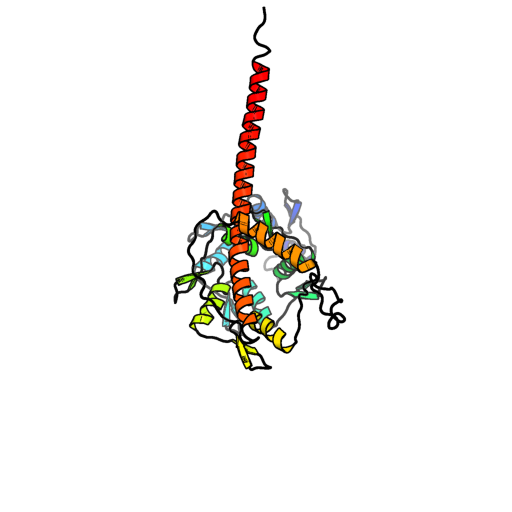21.964 1.00 60.62 218 SER A O 1
ATOM 1842 N N . CYS A 1 219 ? 26.755 18.237 -22.571 1.00 53.06 219 CYS A N 1
ATOM 1843 C CA . CYS A 1 219 ? 26.762 19.631 -22.168 1.00 53.06 219 CYS A CA 1
ATOM 1844 C C . CYS A 1 219 ? 26.856 20.437 -23.460 1.00 53.06 219 CYS A C 1
ATOM 1846 O O . CYS A 1 219 ? 27.927 20.482 -24.058 1.00 53.06 219 CYS A O 1
ATOM 1848 N N . ASP A 1 220 ? 25.762 21.065 -23.881 1.00 54.00 220 ASP A N 1
ATOM 1849 C CA . ASP A 1 220 ? 25.694 21.797 -25.158 1.00 54.00 220 ASP A CA 1
ATOM 1850 C C . ASP A 1 220 ? 26.419 23.164 -25.103 1.00 54.00 220 ASP A C 1
ATOM 1852 O O . ASP A 1 220 ? 26.281 23.998 -25.991 1.00 54.00 220 ASP A O 1
ATOM 1856 N N . VAL A 1 221 ? 27.198 23.430 -24.045 1.00 49.94 221 VAL A N 1
ATOM 1857 C CA . VAL A 1 221 ? 27.890 24.716 -23.827 1.00 49.94 221 VAL A CA 1
ATOM 1858 C C . VAL A 1 221 ? 29.233 24.796 -24.572 1.00 49.94 221 VAL A C 1
ATOM 1860 O O . VAL A 1 221 ? 29.797 25.877 -24.697 1.00 49.94 221 VAL A O 1
ATOM 1863 N N . PHE A 1 222 ? 29.743 23.688 -25.113 1.00 44.94 222 PHE A N 1
ATOM 1864 C CA . PHE A 1 222 ? 30.970 23.673 -25.917 1.00 44.94 222 PHE A CA 1
ATOM 1865 C C . PHE A 1 222 ? 30.799 22.790 -27.151 1.00 44.94 222 PHE A C 1
ATOM 1867 O O . PHE A 1 222 ? 31.444 21.756 -27.279 1.00 44.94 222 PHE A O 1
ATOM 1874 N N . ASP A 1 223 ? 29.942 23.227 -28.067 1.00 37.00 223 ASP A N 1
ATOM 1875 C CA . ASP A 1 223 ? 30.041 22.819 -29.467 1.00 37.00 223 ASP A CA 1
ATOM 1876 C C . ASP A 1 223 ? 30.454 24.051 -30.282 1.00 37.00 223 ASP A C 1
ATOM 1878 O O . ASP A 1 223 ? 29.653 24.775 -30.868 1.00 37.00 223 ASP A O 1
ATOM 1882 N N . ARG A 1 224 ? 31.748 24.371 -30.202 1.00 41.41 224 ARG A N 1
ATOM 1883 C CA . ARG A 1 224 ? 32.438 25.166 -31.218 1.00 41.41 224 ARG A CA 1
ATOM 1884 C C . ARG A 1 224 ? 33.572 24.314 -31.746 1.00 41.41 224 ARG A C 1
ATOM 1886 O O . ARG A 1 224 ? 34.688 24.314 -31.231 1.00 41.41 224 ARG A O 1
ATOM 1893 N N . THR A 1 225 ? 33.222 23.543 -32.760 1.00 41.28 225 THR A N 1
ATOM 1894 C CA . THR A 1 225 ? 34.125 23.049 -33.787 1.00 41.28 225 THR A CA 1
ATOM 1895 C C . THR A 1 225 ? 34.841 24.238 -34.431 1.00 41.28 225 THR A C 1
ATOM 1897 O O . THR A 1 225 ? 34.349 24.744 -35.421 1.00 41.28 225 THR A O 1
ATOM 1900 N N . ASP A 1 226 ? 35.939 24.717 -33.842 1.00 34.41 226 ASP A N 1
ATOM 1901 C CA . ASP A 1 226 ? 36.905 25.641 -34.474 1.00 34.41 226 ASP A CA 1
ATOM 1902 C C . ASP A 1 226 ? 38.275 25.558 -33.765 1.00 34.41 226 ASP A C 1
ATOM 1904 O O . ASP A 1 226 ? 38.946 26.555 -33.513 1.00 34.41 226 ASP A O 1
ATOM 1908 N N . VAL A 1 227 ? 38.714 24.353 -33.384 1.00 36.22 227 VAL A N 1
ATOM 1909 C CA . VAL A 1 227 ? 40.086 24.140 -32.886 1.00 36.22 227 VAL A CA 1
ATOM 1910 C C . VAL A 1 227 ? 40.733 23.014 -33.678 1.00 36.22 227 VAL A C 1
ATOM 1912 O O . VAL A 1 227 ? 40.972 21.916 -33.173 1.00 36.22 227 VAL A O 1
ATOM 1915 N N . HIS A 1 228 ? 40.989 23.276 -34.959 1.00 35.47 228 HIS A N 1
ATOM 1916 C CA . HIS A 1 228 ? 41.954 22.476 -35.710 1.00 35.47 228 HIS A CA 1
ATOM 1917 C C . HIS A 1 228 ? 42.927 23.259 -36.591 1.00 35.47 228 HIS A C 1
ATOM 1919 O O . HIS A 1 228 ? 43.607 22.637 -37.398 1.00 35.47 228 HIS A O 1
ATOM 1925 N N . GLU A 1 229 ? 43.090 24.578 -36.415 1.00 32.00 229 GLU A N 1
ATOM 1926 C CA . GLU A 1 229 ? 43.927 25.318 -37.372 1.00 32.00 229 GLU A CA 1
ATOM 1927 C C . GLU A 1 229 ? 44.733 26.508 -36.830 1.00 32.00 229 GLU A C 1
ATOM 1929 O O . GLU A 1 229 ? 45.014 27.432 -37.577 1.00 32.00 229 GLU A O 1
ATOM 1934 N N . GLU A 1 230 ? 45.188 26.502 -35.570 1.00 31.50 230 GLU A N 1
ATOM 1935 C CA . GLU A 1 230 ? 46.101 27.568 -35.090 1.00 31.50 230 GLU A CA 1
ATOM 1936 C C . GLU A 1 230 ? 47.350 27.067 -34.343 1.00 31.50 230 GLU A C 1
ATOM 1938 O O . GLU A 1 230 ? 47.901 27.727 -33.465 1.00 31.50 230 GLU A O 1
ATOM 1943 N N . HIS A 1 231 ? 47.902 25.925 -34.759 1.00 33.47 231 HIS A N 1
ATOM 1944 C CA . HIS A 1 231 ? 49.305 25.591 -34.473 1.00 33.47 231 HIS A CA 1
ATOM 1945 C C . HIS A 1 231 ? 50.225 26.011 -35.623 1.00 33.47 231 HIS A C 1
ATOM 1947 O O . HIS A 1 231 ? 50.981 25.203 -36.150 1.00 33.47 231 HIS A O 1
ATOM 1953 N N . ARG A 1 232 ? 50.168 27.283 -36.028 1.00 34.75 232 ARG A N 1
ATOM 1954 C CA . ARG A 1 232 ? 51.199 27.935 -36.854 1.00 34.75 232 ARG A CA 1
ATOM 1955 C C . ARG A 1 232 ? 50.956 29.442 -36.873 1.00 34.75 232 ARG A C 1
ATOM 1957 O O . ARG A 1 232 ? 50.366 29.973 -37.794 1.00 34.75 232 ARG A O 1
ATOM 1964 N N . THR A 1 233 ? 51.368 30.132 -35.820 1.00 30.50 233 THR A N 1
ATOM 1965 C CA . THR A 1 233 ? 52.084 31.423 -35.853 1.00 30.50 233 THR A CA 1
ATOM 1966 C C . THR A 1 233 ? 52.050 32.004 -34.442 1.00 30.50 233 THR A C 1
ATOM 1968 O O . THR A 1 233 ? 51.001 32.167 -33.829 1.00 30.50 233 THR A O 1
ATOM 1971 N N . GLY A 1 234 ? 53.230 32.248 -33.876 1.00 40.53 234 GLY A N 1
ATOM 1972 C CA . GLY A 1 234 ? 53.373 32.780 -32.526 1.00 40.53 234 GLY A CA 1
ATOM 1973 C C . GLY A 1 234 ? 52.954 34.245 -32.447 1.00 40.53 234 GLY A C 1
ATOM 1974 O O . GLY A 1 234 ? 53.780 35.134 -32.647 1.00 40.53 234 GLY A O 1
ATOM 1975 N N . ARG A 1 235 ? 51.690 34.501 -32.101 1.00 30.56 235 ARG A N 1
ATOM 1976 C CA . ARG A 1 235 ? 51.231 35.818 -31.645 1.00 30.56 235 ARG A CA 1
ATOM 1977 C C . ARG A 1 235 ? 50.170 35.652 -30.545 1.00 30.56 235 ARG A C 1
ATOM 1979 O O . ARG A 1 235 ? 49.196 34.942 -30.777 1.00 30.56 235 ARG A O 1
ATOM 1986 N N . PRO A 1 236 ? 50.323 36.262 -29.355 1.00 34.66 236 PRO A N 1
ATOM 1987 C CA . PRO A 1 236 ? 49.308 36.167 -28.306 1.00 34.66 236 PRO A CA 1
ATOM 1988 C C . PRO A 1 236 ? 48.015 36.866 -28.747 1.00 34.66 236 PRO A C 1
ATOM 1990 O O . PRO A 1 236 ? 48.057 38.015 -29.194 1.00 34.66 236 PRO A O 1
ATOM 1993 N N . SER A 1 237 ? 46.874 36.178 -28.644 1.00 35.59 237 SER A N 1
ATOM 1994 C CA . SER A 1 237 ? 45.568 36.738 -29.003 1.00 35.59 237 SER A CA 1
ATOM 1995 C C . SER A 1 237 ? 45.047 37.664 -27.896 1.00 35.59 237 SER A C 1
ATOM 1997 O O . SER A 1 237 ? 45.141 37.372 -26.706 1.00 35.59 237 SER A O 1
ATOM 1999 N N . VAL A 1 238 ? 44.453 38.785 -28.309 1.00 39.59 238 VAL A N 1
ATOM 2000 C CA . VAL A 1 238 ? 43.946 39.908 -27.489 1.00 39.59 238 VAL A CA 1
ATOM 2001 C C . VAL A 1 238 ? 42.832 39.493 -26.495 1.00 39.59 238 VAL A C 1
ATOM 2003 O O . VAL A 1 238 ? 42.365 40.292 -25.684 1.00 39.59 238 VAL A O 1
ATOM 2006 N N . ILE A 1 239 ? 42.419 38.221 -26.501 1.00 40.00 239 ILE A N 1
ATOM 2007 C CA . ILE A 1 239 ? 41.384 37.656 -25.625 1.00 40.00 239 ILE A CA 1
ATOM 2008 C C . ILE A 1 239 ? 41.928 37.383 -24.208 1.00 40.00 239 ILE A C 1
ATOM 2010 O O . ILE A 1 239 ? 41.172 37.489 -23.237 1.00 40.00 239 ILE A O 1
ATOM 2014 N N . SER A 1 240 ? 43.235 37.118 -24.052 1.00 40.19 240 SER A N 1
ATOM 2015 C CA . SER A 1 240 ? 43.847 36.916 -22.727 1.00 40.19 240 SER A CA 1
ATOM 2016 C C . SER A 1 240 ? 43.803 38.180 -21.865 1.00 40.19 240 SER A C 1
ATOM 2018 O O . SER A 1 240 ? 43.508 38.101 -20.674 1.00 40.19 240 SER A O 1
ATOM 2020 N N . ASP A 1 241 ? 43.992 39.357 -22.466 1.00 37.62 241 ASP A N 1
ATOM 2021 C CA . ASP A 1 241 ? 44.082 40.635 -21.744 1.00 37.62 241 ASP A CA 1
ATOM 2022 C C . ASP A 1 241 ? 42.723 41.173 -21.274 1.00 37.62 241 ASP A C 1
ATOM 2024 O O . ASP A 1 241 ? 42.657 41.976 -20.341 1.00 37.62 241 ASP A O 1
ATOM 2028 N N . ALA A 1 242 ? 41.626 40.751 -21.907 1.00 37.41 242 ALA A N 1
ATOM 2029 C CA . ALA A 1 242 ? 40.269 41.107 -21.488 1.00 37.41 242 ALA A CA 1
ATOM 2030 C C . ALA A 1 242 ? 39.779 40.226 -20.324 1.00 37.41 242 ALA A C 1
ATOM 2032 O O . ALA A 1 242 ? 39.081 40.705 -19.426 1.00 37.41 242 ALA A O 1
ATOM 2033 N N . LEU A 1 243 ? 40.175 38.948 -20.311 1.00 38.38 243 LEU A N 1
ATOM 2034 C CA . LEU A 1 243 ? 39.915 38.024 -19.205 1.00 38.38 243 LEU A CA 1
ATOM 2035 C C . LEU A 1 243 ? 40.780 38.351 -17.983 1.00 38.38 243 LEU A C 1
ATOM 2037 O O . LEU A 1 243 ? 40.248 38.371 -16.875 1.00 38.38 243 LEU A O 1
ATOM 2041 N N . LEU A 1 244 ? 42.057 38.702 -18.187 1.00 42.62 244 LEU A N 1
ATOM 2042 C CA . LEU A 1 244 ? 42.967 39.080 -17.104 1.00 42.62 244 LEU A CA 1
ATOM 2043 C C . LEU A 1 244 ? 42.508 40.368 -16.396 1.00 42.62 244 LEU A C 1
ATOM 2045 O O . LEU A 1 244 ? 42.401 40.389 -15.169 1.00 42.62 244 LEU A O 1
ATOM 2049 N N . ARG A 1 245 ? 42.097 41.396 -17.157 1.00 41.03 245 ARG A N 1
ATOM 2050 C CA . ARG A 1 245 ? 41.543 42.644 -16.596 1.00 41.03 245 ARG A CA 1
ATOM 2051 C C . ARG A 1 245 ? 40.255 42.423 -15.799 1.00 41.03 245 ARG A C 1
ATOM 2053 O O . ARG A 1 245 ? 40.107 42.987 -14.720 1.00 41.03 245 ARG A O 1
ATOM 2060 N N . ARG A 1 246 ? 39.364 41.532 -16.256 1.00 39.72 246 ARG A N 1
ATOM 2061 C CA . ARG A 1 246 ? 38.146 41.158 -15.508 1.00 39.72 246 ARG A CA 1
ATOM 2062 C C . ARG A 1 246 ? 38.446 40.383 -14.223 1.00 39.72 246 ARG A C 1
ATOM 2064 O O . ARG A 1 246 ? 37.750 40.575 -13.228 1.00 39.72 246 ARG A O 1
ATOM 2071 N N . THR A 1 247 ? 39.475 39.535 -14.212 1.00 39.53 247 THR A N 1
ATOM 2072 C CA . THR A 1 247 ? 39.909 38.841 -12.988 1.00 39.53 247 THR A CA 1
ATOM 2073 C C . THR A 1 247 ? 40.616 39.766 -11.998 1.00 39.53 247 THR A C 1
ATOM 2075 O O . THR A 1 247 ? 40.444 39.606 -10.791 1.00 39.53 247 THR A O 1
ATOM 2078 N N . GLU A 1 248 ? 41.357 40.771 -12.467 1.00 38.72 248 GLU A N 1
ATOM 2079 C CA . GLU A 1 248 ? 41.999 41.770 -11.603 1.00 38.72 248 GLU A CA 1
ATOM 2080 C C . GLU A 1 248 ? 40.983 42.720 -10.954 1.00 38.72 248 GLU A C 1
ATOM 2082 O O . GLU A 1 248 ? 41.109 43.052 -9.774 1.00 38.72 248 GLU A O 1
ATOM 2087 N N . GLU A 1 249 ? 39.934 43.103 -11.681 1.00 38.16 249 GLU A N 1
ATOM 2088 C CA . GLU A 1 249 ? 38.856 43.961 -11.179 1.00 38.16 249 GLU A CA 1
ATOM 2089 C C . GLU A 1 249 ? 37.962 43.220 -10.168 1.00 38.16 249 GLU A C 1
ATOM 2091 O O . GLU A 1 249 ? 37.624 43.762 -9.113 1.00 38.16 249 GLU A O 1
ATOM 2096 N N . ALA A 1 250 ? 37.700 41.927 -10.399 1.00 38.88 250 ALA A N 1
ATOM 2097 C CA . ALA A 1 250 ? 37.029 41.053 -9.433 1.00 38.88 250 ALA A CA 1
ATOM 2098 C C . ALA A 1 250 ? 37.863 40.816 -8.156 1.00 38.88 250 ALA A C 1
ATOM 2100 O O . ALA A 1 250 ? 37.305 40.732 -7.060 1.00 38.88 250 ALA A O 1
ATOM 2101 N N . ASN A 1 251 ? 39.196 40.767 -8.266 1.00 37.28 251 ASN A N 1
ATOM 2102 C CA . ASN A 1 251 ? 40.092 40.593 -7.120 1.00 37.28 251 ASN A CA 1
ATOM 2103 C C . ASN A 1 251 ? 40.291 41.878 -6.292 1.00 37.28 251 ASN A C 1
ATOM 2105 O O . ASN A 1 251 ? 40.509 41.779 -5.083 1.00 37.28 251 ASN A O 1
ATOM 2109 N N . ARG A 1 252 ? 40.139 43.081 -6.874 1.00 38.72 252 ARG A N 1
ATOM 2110 C CA . ARG A 1 252 ? 40.129 44.350 -6.107 1.00 38.72 252 ARG A CA 1
ATOM 2111 C C . ARG A 1 252 ? 38.900 44.499 -5.209 1.00 38.72 252 ARG A C 1
ATOM 2113 O O . ARG A 1 252 ? 38.987 45.148 -4.172 1.00 38.72 252 ARG A O 1
ATOM 2120 N N . HIS A 1 253 ? 37.777 43.870 -5.556 1.00 39.59 253 HIS A N 1
ATOM 2121 C CA . HIS A 1 253 ? 36.562 43.889 -4.733 1.00 39.59 253 HIS A CA 1
ATOM 2122 C C . HIS A 1 253 ? 36.574 42.883 -3.565 1.00 39.59 253 HIS A C 1
ATOM 2124 O O . HIS A 1 253 ? 35.693 42.932 -2.706 1.00 39.59 253 HIS A O 1
ATOM 2130 N N . LEU A 1 254 ? 37.576 41.997 -3.488 1.00 38.75 254 LEU A N 1
ATOM 2131 C CA . LEU A 1 254 ? 37.686 40.956 -2.456 1.00 38.75 254 LEU A CA 1
ATOM 2132 C C . LEU A 1 254 ? 38.698 41.275 -1.333 1.00 38.75 254 LEU A C 1
ATOM 2134 O O . LEU A 1 254 ? 38.776 40.531 -0.356 1.00 38.75 254 LEU A O 1
ATOM 2138 N N . THR A 1 255 ? 39.421 42.398 -1.385 1.00 38.72 255 THR A N 1
ATOM 2139 C CA . THR A 1 255 ? 40.464 42.772 -0.404 1.00 38.72 255 THR A CA 1
ATOM 2140 C C . THR A 1 255 ? 39.967 43.496 0.860 1.00 38.72 255 THR A C 1
ATOM 2142 O O . THR A 1 255 ? 40.726 44.244 1.471 1.00 38.72 255 THR A O 1
ATOM 2145 N N . LEU A 1 256 ? 38.737 43.249 1.338 1.00 41.38 256 LEU A N 1
ATOM 2146 C CA . LEU A 1 256 ? 38.264 43.814 2.623 1.00 41.38 256 LEU A CA 1
ATOM 2147 C C . LEU A 1 256 ? 37.611 42.835 3.611 1.00 41.38 256 LEU A C 1
ATOM 2149 O O . LEU A 1 256 ? 36.988 43.267 4.581 1.00 41.38 256 LEU A O 1
ATOM 2153 N N . ARG A 1 257 ? 37.812 41.519 3.479 1.00 35.94 257 ARG A N 1
ATOM 2154 C CA . ARG A 1 257 ? 37.509 40.590 4.586 1.00 35.94 257 ARG A CA 1
ATOM 2155 C C . ARG A 1 257 ? 38.640 39.591 4.807 1.00 35.94 257 ARG A C 1
ATOM 2157 O O . ARG A 1 257 ? 38.818 38.641 4.058 1.00 35.94 257 ARG A O 1
ATOM 2164 N N . LYS A 1 258 ? 39.406 39.848 5.872 1.00 42.88 258 LYS A N 1
ATOM 2165 C CA . LYS A 1 258 ? 40.473 38.996 6.411 1.00 42.88 258 LYS A CA 1
ATOM 2166 C C . LYS A 1 258 ? 39.957 37.576 6.674 1.00 42.88 258 LYS A C 1
ATOM 2168 O O . LYS A 1 258 ? 39.120 37.400 7.552 1.00 42.88 258 LYS A O 1
ATOM 2173 N N . LEU A 1 259 ? 40.524 36.579 5.998 1.00 28.16 259 LEU A N 1
ATOM 2174 C CA . LEU A 1 259 ? 40.606 35.185 6.455 1.00 28.16 259 LEU A CA 1
ATOM 2175 C C . LEU A 1 259 ? 41.993 34.620 6.066 1.00 28.16 259 LEU A C 1
ATOM 2177 O O . LEU A 1 259 ? 42.612 35.134 5.132 1.00 28.16 259 LEU A O 1
ATOM 2181 N N . PRO A 1 260 ? 42.537 33.645 6.820 1.00 29.75 260 PRO A N 1
ATOM 2182 C CA . PRO A 1 260 ? 43.974 33.411 6.935 1.00 29.75 260 PRO A CA 1
ATOM 2183 C C . PRO A 1 260 ? 44.564 32.672 5.733 1.00 29.75 260 PRO A C 1
ATOM 2185 O O . PRO A 1 260 ? 43.955 31.762 5.175 1.00 29.75 260 PRO A O 1
ATOM 2188 N N . LYS A 1 261 ? 45.806 33.043 5.405 1.00 38.53 261 LYS A N 1
ATOM 2189 C CA . LYS A 1 261 ? 46.699 32.362 4.464 1.00 38.53 261 LYS A CA 1
ATOM 2190 C C . LYS A 1 261 ? 46.880 30.893 4.854 1.00 38.53 261 LYS A C 1
ATOM 2192 O O . LYS A 1 261 ? 47.515 30.623 5.866 1.00 38.53 261 LYS A O 1
ATOM 2197 N N . ILE A 1 262 ? 46.418 29.967 4.015 1.00 29.88 262 ILE A N 1
ATOM 2198 C CA . ILE A 1 262 ? 47.018 28.633 3.882 1.00 29.88 262 ILE A CA 1
ATOM 2199 C C . ILE A 1 262 ? 46.975 28.255 2.397 1.00 29.88 262 ILE A C 1
ATOM 2201 O O . ILE A 1 262 ? 45.967 27.763 1.899 1.00 29.88 262 ILE A O 1
ATOM 2205 N N . ILE A 1 263 ? 48.072 28.512 1.688 1.00 27.72 263 ILE A N 1
ATOM 2206 C CA . ILE A 1 263 ? 48.3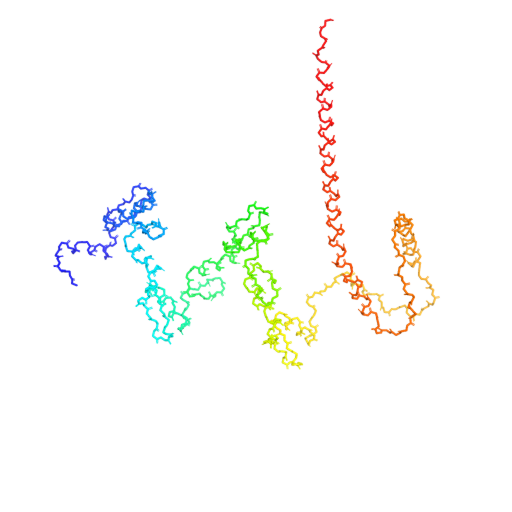84 27.908 0.388 1.00 27.72 263 ILE A CA 1
ATOM 2207 C C . ILE A 1 263 ? 49.829 27.414 0.516 1.00 27.72 263 ILE A C 1
ATOM 2209 O O . ILE A 1 263 ? 50.703 28.252 0.735 1.00 27.72 263 ILE A O 1
ATOM 2213 N N . PRO A 1 264 ? 50.118 26.105 0.423 1.00 27.64 264 PRO A N 1
ATOM 2214 C CA . PRO A 1 264 ? 51.449 25.651 0.062 1.00 27.64 264 PRO A CA 1
ATOM 2215 C C . PRO A 1 264 ? 51.593 25.750 -1.461 1.00 27.64 264 PRO A C 1
ATOM 2217 O O . PRO A 1 264 ? 50.722 25.288 -2.202 1.00 27.64 264 PRO A O 1
ATOM 2220 N N . GLU A 1 265 ? 52.679 26.372 -1.911 1.00 32.50 265 GLU A N 1
ATOM 2221 C CA . GLU A 1 265 ? 53.143 26.332 -3.299 1.00 32.50 265 GLU A CA 1
ATOM 2222 C C . GLU A 1 265 ? 53.281 24.879 -3.771 1.00 32.50 265 GLU A C 1
ATOM 2224 O O . GLU A 1 265 ? 53.877 24.053 -3.077 1.00 32.50 265 GLU A O 1
ATOM 2229 N N . VAL A 1 266 ? 52.759 24.561 -4.959 1.00 27.83 266 VAL A N 1
ATOM 2230 C CA . VAL A 1 266 ? 53.077 23.304 -5.648 1.00 27.83 266 VAL A CA 1
ATOM 2231 C C . VAL A 1 266 ? 53.460 23.623 -7.089 1.00 27.83 266 VAL A C 1
ATOM 2233 O O . VAL A 1 266 ? 52.668 24.155 -7.867 1.00 27.83 266 VAL A O 1
ATOM 2236 N N . SER A 1 267 ? 54.722 23.321 -7.389 1.00 26.69 267 SER A N 1
ATOM 2237 C CA . SER A 1 267 ? 55.362 23.349 -8.702 1.00 26.69 267 SER A CA 1
ATOM 2238 C C . SER A 1 267 ? 54.691 22.371 -9.674 1.00 26.69 267 SER A C 1
ATOM 2240 O O . SER A 1 267 ? 54.271 21.282 -9.292 1.00 26.69 267 SER A O 1
ATOM 2242 N N . MET A 1 268 ? 54.602 22.772 -10.942 1.00 33.19 268 MET A N 1
ATOM 2243 C CA . MET A 1 268 ? 54.036 21.996 -12.044 1.00 33.19 268 MET A CA 1
ATOM 2244 C C . MET A 1 268 ? 54.948 20.826 -12.430 1.00 33.19 268 MET A C 1
ATOM 2246 O O . MET A 1 268 ? 55.908 21.023 -13.174 1.00 33.19 268 MET A O 1
ATOM 2250 N N . THR A 1 269 ? 54.601 19.597 -12.044 1.00 30.30 269 THR A N 1
ATOM 2251 C CA . THR A 1 269 ? 55.081 18.402 -12.752 1.00 30.30 269 THR A CA 1
ATOM 2252 C C . THR A 1 269 ? 53.988 17.336 -12.899 1.00 30.30 269 THR A C 1
ATOM 2254 O O . THR A 1 269 ? 53.463 16.785 -11.942 1.00 30.30 269 THR A O 1
ATOM 2257 N N . THR A 1 270 ? 53.730 16.989 -14.164 1.00 28.03 270 THR A N 1
ATOM 2258 C CA . THR A 1 270 ? 52.972 15.834 -14.688 1.00 28.03 270 THR A CA 1
ATOM 2259 C C . THR A 1 270 ? 51.436 15.915 -14.756 1.00 28.03 270 THR A C 1
ATOM 2261 O O . THR A 1 270 ? 50.713 16.201 -13.808 1.00 28.03 270 THR A O 1
ATOM 2264 N N . LEU A 1 271 ? 50.934 15.586 -15.953 1.00 30.55 271 LEU A N 1
ATOM 2265 C CA . LEU A 1 271 ? 49.548 15.666 -16.432 1.00 30.55 271 LEU A CA 1
ATOM 2266 C C . LEU A 1 271 ? 48.534 14.773 -15.675 1.00 30.55 271 LEU A C 1
ATOM 2268 O O . LEU A 1 271 ? 47.356 14.774 -16.019 1.00 30.55 271 LEU A O 1
ATOM 2272 N N . HIS A 1 272 ? 48.961 14.001 -14.670 1.00 30.39 272 HIS A N 1
ATOM 2273 C CA . HIS A 1 272 ? 48.110 13.044 -13.950 1.00 30.39 272 HIS A CA 1
ATOM 2274 C C . HIS A 1 272 ? 47.429 13.638 -12.699 1.00 30.39 272 HIS A C 1
ATOM 2276 O O . HIS A 1 272 ? 46.530 13.020 -12.133 1.00 30.39 272 HIS A O 1
ATOM 2282 N N . GLU A 1 273 ? 47.800 14.856 -12.285 1.00 28.11 273 GLU A N 1
ATOM 2283 C CA . GLU A 1 273 ? 47.225 15.528 -11.104 1.00 28.11 273 GLU A CA 1
ATOM 2284 C C . GLU A 1 273 ? 46.093 16.526 -11.429 1.00 28.11 273 GLU A C 1
ATOM 2286 O O . GLU A 1 273 ? 45.389 16.997 -10.530 1.00 28.11 273 GLU A O 1
ATOM 2291 N N . CYS A 1 274 ? 45.843 16.817 -12.713 1.00 31.03 274 CYS A N 1
ATOM 2292 C CA . CYS A 1 274 ? 44.760 17.722 -13.121 1.00 31.03 274 CYS A CA 1
ATOM 2293 C C . CYS A 1 274 ? 43.369 17.174 -12.763 1.00 31.03 274 CYS A C 1
ATOM 2295 O O . CYS A 1 274 ? 42.493 17.932 -12.338 1.00 31.03 274 CYS A O 1
ATOM 2297 N N . ASP A 1 275 ? 43.161 15.859 -12.835 1.00 33.53 275 ASP A N 1
ATOM 2298 C CA . ASP A 1 275 ? 41.852 15.256 -12.569 1.00 33.53 275 ASP A CA 1
ATOM 2299 C C . ASP A 1 275 ? 41.455 15.331 -11.086 1.00 33.53 275 ASP A C 1
ATOM 2301 O O . ASP A 1 275 ? 40.283 15.523 -10.755 1.00 33.53 275 ASP A O 1
ATOM 2305 N N . THR A 1 276 ? 42.413 15.263 -10.158 1.00 34.53 276 THR A N 1
ATOM 2306 C CA . THR A 1 276 ? 42.154 15.321 -8.709 1.00 34.53 276 THR A CA 1
ATOM 2307 C C . THR A 1 276 ? 41.922 16.744 -8.203 1.00 34.53 276 THR A C 1
ATOM 2309 O O . THR A 1 276 ? 41.057 16.944 -7.339 1.00 34.53 276 THR A O 1
ATOM 2312 N N . VAL A 1 277 ? 42.623 17.742 -8.752 1.00 35.59 277 VAL A N 1
ATOM 2313 C CA . VAL A 1 277 ? 42.420 19.168 -8.428 1.00 35.59 277 VAL A CA 1
ATOM 2314 C C . VAL A 1 277 ? 41.083 19.665 -8.985 1.00 35.59 277 VAL A C 1
ATOM 2316 O O . VAL A 1 277 ? 40.305 20.286 -8.256 1.00 35.59 277 VAL A O 1
ATOM 2319 N N . THR A 1 278 ? 40.738 19.278 -10.215 1.00 33.88 278 THR A N 1
ATOM 2320 C CA . THR A 1 278 ? 39.465 19.639 -10.865 1.00 33.88 278 THR A CA 1
ATOM 2321 C C . THR A 1 278 ? 38.265 19.010 -10.148 1.00 33.88 278 THR A C 1
ATOM 2323 O O . THR A 1 278 ? 37.250 19.672 -9.917 1.00 33.88 278 THR A O 1
ATOM 2326 N N . LEU A 1 279 ? 38.393 17.766 -9.664 1.00 35.75 279 LEU A N 1
ATOM 2327 C CA . LEU A 1 279 ? 37.347 17.102 -8.874 1.00 35.75 279 LEU A CA 1
ATOM 2328 C C . LEU A 1 279 ? 37.195 17.699 -7.461 1.00 35.75 279 LEU A C 1
ATOM 2330 O O . LEU A 1 279 ? 36.089 17.706 -6.910 1.00 35.75 279 LEU A O 1
ATOM 2334 N N . ARG A 1 280 ? 38.284 18.196 -6.854 1.00 34.91 280 ARG A N 1
ATOM 2335 C CA . ARG A 1 280 ? 38.243 18.917 -5.568 1.00 34.91 280 ARG A CA 1
ATOM 2336 C C . ARG A 1 280 ? 37.606 20.297 -5.726 1.00 34.91 280 ARG A C 1
ATOM 2338 O O . ARG A 1 280 ? 36.752 20.633 -4.908 1.00 34.91 280 ARG A O 1
ATOM 2345 N N . TYR A 1 281 ? 37.926 21.028 -6.793 1.00 35.44 281 TYR A N 1
ATOM 2346 C CA . TYR A 1 281 ? 37.326 22.328 -7.104 1.00 35.44 281 TYR A CA 1
ATOM 2347 C C . TYR A 1 281 ? 35.825 22.198 -7.410 1.00 35.44 281 TYR A C 1
ATOM 2349 O O . TYR A 1 281 ? 35.009 22.871 -6.783 1.00 35.44 281 TYR A O 1
ATOM 2357 N N . HIS A 1 282 ? 35.419 21.216 -8.228 1.00 38.88 282 HIS A N 1
ATOM 2358 C CA . HIS A 1 282 ? 34.001 20.921 -8.470 1.00 38.88 282 HIS A CA 1
ATOM 2359 C C . HIS A 1 282 ? 33.242 20.494 -7.205 1.00 38.88 282 HIS A C 1
ATOM 2361 O O . HIS A 1 282 ? 32.087 20.880 -7.026 1.00 38.88 282 HIS A O 1
ATOM 2367 N N . LYS A 1 283 ? 33.866 19.735 -6.291 1.00 36.09 283 LYS A N 1
ATOM 2368 C CA . LYS A 1 283 ? 33.253 19.378 -4.996 1.00 36.09 283 LYS A CA 1
ATOM 2369 C C . LYS A 1 283 ? 33.151 20.569 -4.040 1.00 36.09 283 LYS A C 1
ATOM 2371 O O . LYS A 1 283 ? 32.205 20.611 -3.252 1.00 36.09 283 LYS A O 1
ATOM 2376 N N . LEU A 1 284 ? 34.089 21.517 -4.093 1.00 34.50 284 LEU A N 1
ATOM 2377 C CA . LEU A 1 284 ? 34.041 22.751 -3.308 1.00 34.50 284 LEU A CA 1
ATOM 2378 C C . LEU A 1 284 ? 32.946 23.687 -3.844 1.00 34.50 284 LEU A C 1
ATOM 2380 O O . LEU A 1 284 ? 32.086 24.113 -3.075 1.00 34.50 284 LEU A O 1
ATOM 2384 N N . CYS A 1 285 ? 32.885 23.895 -5.163 1.00 34.22 285 CYS A N 1
ATOM 2385 C CA . CYS A 1 285 ? 31.824 24.658 -5.823 1.00 34.22 285 CYS A CA 1
ATOM 2386 C C . CYS A 1 285 ? 30.442 24.022 -5.601 1.00 34.22 285 CYS A C 1
ATOM 2388 O O . CYS A 1 285 ? 29.513 24.717 -5.208 1.00 34.22 285 CYS A O 1
ATOM 2390 N N . ALA A 1 286 ? 30.294 22.698 -5.711 1.00 38.00 286 ALA A N 1
ATOM 2391 C CA . ALA A 1 286 ? 29.018 22.019 -5.450 1.00 38.00 286 ALA A CA 1
ATOM 2392 C C . ALA A 1 286 ? 28.554 22.098 -3.980 1.00 38.00 286 ALA A C 1
ATOM 2394 O O . ALA A 1 286 ? 27.366 21.943 -3.703 1.00 38.00 286 ALA A O 1
ATOM 2395 N N . ARG A 1 287 ? 29.465 22.340 -3.024 1.00 36.28 287 ARG A N 1
ATOM 2396 C CA . ARG A 1 287 ? 29.131 22.557 -1.602 1.00 36.28 287 ARG A CA 1
ATOM 2397 C C . ARG A 1 287 ? 28.859 24.022 -1.263 1.00 36.28 287 ARG A C 1
ATOM 2399 O O . ARG A 1 287 ? 28.086 24.282 -0.342 1.00 36.28 287 ARG A O 1
ATOM 2406 N N . LEU A 1 288 ? 29.494 24.956 -1.968 1.00 32.38 288 LEU A N 1
ATOM 2407 C CA . LEU A 1 288 ? 29.402 26.392 -1.696 1.00 32.38 288 LEU A CA 1
ATOM 2408 C C . LEU A 1 288 ? 28.287 27.073 -2.49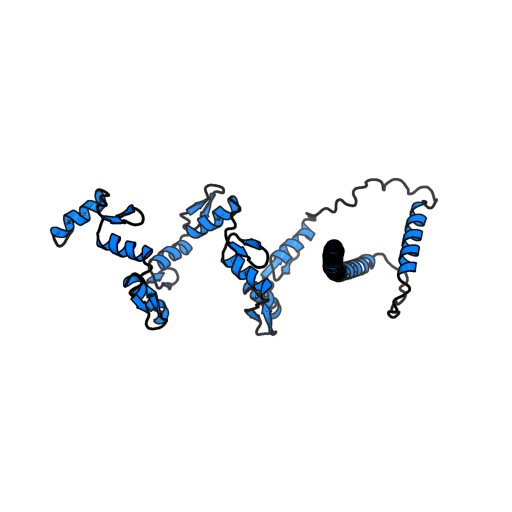7 1.00 32.38 288 LEU A C 1
ATOM 2410 O O . LEU A 1 288 ? 27.608 27.929 -1.945 1.00 32.38 288 LEU A O 1
ATOM 2414 N N . VAL A 1 289 ? 28.012 26.640 -3.731 1.00 34.00 289 VAL A N 1
ATOM 2415 C CA . VAL A 1 289 ? 26.961 27.216 -4.591 1.00 34.00 289 VAL A CA 1
ATOM 2416 C C . VAL A 1 289 ? 25.559 27.093 -3.972 1.00 34.00 289 VAL A C 1
ATOM 2418 O O . VAL A 1 289 ? 24.856 28.098 -3.939 1.00 34.00 289 VAL A O 1
ATOM 2421 N N . PRO A 1 290 ? 25.145 25.959 -3.365 1.00 33.72 290 PRO A N 1
ATOM 2422 C CA . PRO A 1 290 ? 23.854 25.893 -2.681 1.00 33.72 290 PRO A CA 1
ATOM 2423 C C . PRO A 1 290 ? 23.792 26.774 -1.429 1.00 33.72 290 PRO A C 1
ATOM 2425 O O . PRO A 1 290 ? 22.737 27.322 -1.141 1.00 33.72 290 PRO A O 1
ATOM 2428 N N . LYS A 1 291 ? 24.910 26.941 -0.703 1.00 35.97 291 LYS A N 1
ATOM 2429 C CA . LYS A 1 291 ? 24.978 27.794 0.496 1.00 35.97 291 LYS A CA 1
ATOM 2430 C C . LYS A 1 291 ? 24.946 29.284 0.145 1.00 35.97 291 LYS A C 1
ATOM 2432 O O . LYS A 1 291 ? 24.276 30.047 0.829 1.00 35.97 291 LYS A O 1
ATOM 2437 N N . MET A 1 292 ? 25.614 29.680 -0.937 1.00 30.86 292 MET A N 1
ATOM 2438 C CA . MET A 1 292 ? 25.580 31.044 -1.470 1.00 30.86 292 MET A CA 1
ATOM 2439 C C . MET A 1 292 ? 24.203 31.367 -2.054 1.00 30.86 292 MET A C 1
ATOM 2441 O O . MET A 1 292 ? 23.658 32.407 -1.724 1.00 30.86 292 MET A O 1
ATOM 2445 N N . LEU A 1 293 ? 23.571 30.441 -2.785 1.00 34.25 293 LEU A N 1
ATOM 2446 C CA . LEU A 1 293 ? 22.198 30.610 -3.276 1.00 34.25 293 LEU A CA 1
ATOM 2447 C C . LEU A 1 293 ? 21.166 30.660 -2.141 1.00 34.25 293 LEU A C 1
ATOM 2449 O O . LEU A 1 293 ? 20.172 31.363 -2.269 1.00 34.25 293 LEU A O 1
ATOM 2453 N N . THR A 1 294 ? 21.356 29.953 -1.021 1.00 41.41 294 THR A N 1
ATOM 2454 C CA . THR A 1 294 ? 20.451 30.078 0.139 1.00 41.41 294 THR A CA 1
ATOM 2455 C C . THR A 1 294 ? 20.653 31.370 0.920 1.00 41.41 294 THR A C 1
ATOM 2457 O O . THR A 1 294 ? 19.677 31.909 1.428 1.00 41.41 294 THR A O 1
ATOM 2460 N N . GLU A 1 295 ? 21.882 31.881 1.007 1.00 37.06 295 GLU A N 1
ATOM 2461 C CA . GLU A 1 295 ? 22.166 33.160 1.669 1.00 37.06 295 GLU A CA 1
ATOM 2462 C C . GLU A 1 295 ? 21.805 34.355 0.774 1.00 37.06 295 GLU A C 1
ATOM 2464 O O . GLU A 1 295 ? 21.322 35.359 1.273 1.00 37.06 295 GLU A O 1
ATOM 2469 N N . GLU A 1 296 ? 21.907 34.228 -0.549 1.00 35.41 296 GLU A N 1
ATOM 2470 C CA . GLU A 1 296 ? 21.453 35.231 -1.516 1.00 35.41 296 GLU A CA 1
ATOM 2471 C C . GLU A 1 296 ? 19.923 35.227 -1.669 1.00 35.41 296 GLU A C 1
ATOM 2473 O O . GLU A 1 296 ? 19.323 36.292 -1.783 1.00 35.41 296 GLU A O 1
ATOM 2478 N N . HIS A 1 297 ? 19.256 34.067 -1.562 1.00 37.16 297 HIS A N 1
ATOM 2479 C CA . HIS A 1 297 ? 17.794 34.005 -1.436 1.00 37.16 297 HIS A CA 1
ATOM 2480 C C . HIS A 1 297 ? 17.296 34.482 -0.066 1.00 37.16 297 HIS A C 1
ATOM 2482 O O . HIS A 1 297 ? 16.239 35.096 -0.016 1.00 37.16 297 HIS A O 1
ATOM 2488 N N . LYS A 1 298 ? 18.029 34.258 1.037 1.00 36.97 298 LYS A N 1
ATOM 2489 C CA . LYS A 1 298 ? 17.708 34.866 2.343 1.00 36.97 298 LYS A CA 1
ATOM 2490 C C . LYS A 1 298 ? 17.932 36.372 2.339 1.00 36.97 298 LYS A C 1
ATOM 2492 O O . LYS A 1 298 ? 17.083 37.082 2.851 1.00 36.97 298 LYS A O 1
ATOM 2497 N N . LYS A 1 299 ? 19.015 36.856 1.724 1.00 38.44 299 LYS A N 1
ATOM 2498 C CA . LYS A 1 299 ? 19.293 38.285 1.569 1.00 38.44 299 LYS A CA 1
ATOM 2499 C C . LYS A 1 299 ? 18.244 38.950 0.677 1.00 38.44 299 LYS A C 1
ATOM 2501 O O . LYS A 1 299 ? 17.637 39.908 1.114 1.00 38.44 299 LYS A O 1
ATOM 2506 N N . LYS A 1 300 ? 17.886 38.351 -0.468 1.00 37.28 300 LYS A N 1
ATOM 2507 C CA . LYS A 1 300 ? 16.752 38.812 -1.292 1.00 37.28 300 LYS A CA 1
ATOM 2508 C C . LYS A 1 300 ? 15.410 38.752 -0.558 1.00 37.28 300 LYS A C 1
ATOM 2510 O O . LYS A 1 300 ? 14.580 39.611 -0.803 1.00 37.28 300 LYS A O 1
ATOM 2515 N N . ARG A 1 301 ? 15.183 37.780 0.336 1.00 33.34 301 ARG A N 1
ATOM 2516 C CA . ARG A 1 301 ? 13.956 37.691 1.152 1.00 33.34 301 ARG A CA 1
ATOM 2517 C C . ARG A 1 301 ? 13.917 38.743 2.265 1.00 33.34 301 ARG A C 1
ATOM 2519 O O . ARG A 1 301 ? 12.863 39.316 2.481 1.00 33.34 301 ARG A O 1
ATOM 2526 N N . MET A 1 302 ? 15.055 39.047 2.890 1.00 34.69 302 MET A N 1
ATOM 2527 C CA . MET A 1 302 ? 15.195 40.146 3.855 1.00 34.69 302 MET A CA 1
ATOM 2528 C C . MET A 1 302 ? 15.120 41.525 3.178 1.00 34.69 302 MET A C 1
ATOM 2530 O O . MET A 1 302 ? 14.541 42.441 3.746 1.00 34.69 302 MET A O 1
ATOM 2534 N N . ASP A 1 303 ? 15.629 41.663 1.950 1.00 34.19 303 ASP A N 1
ATOM 2535 C CA . ASP A 1 303 ? 15.536 42.894 1.151 1.00 34.19 303 ASP A CA 1
ATOM 2536 C C . ASP A 1 303 ? 14.109 43.102 0.582 1.00 34.19 303 ASP A C 1
ATOM 2538 O O . ASP A 1 303 ? 13.684 44.238 0.383 1.00 34.19 303 ASP A O 1
ATOM 2542 N N . LEU A 1 304 ? 13.339 42.022 0.365 1.00 36.50 304 LEU A N 1
ATOM 2543 C CA . LEU A 1 304 ? 11.907 42.063 0.015 1.00 36.50 304 LEU A CA 1
ATOM 2544 C C . LEU A 1 304 ? 11.015 42.368 1.233 1.00 36.50 304 LEU A C 1
ATOM 2546 O O . LEU A 1 304 ? 10.079 43.148 1.106 1.00 36.50 304 LEU A O 1
ATOM 2550 N N . GLU A 1 305 ? 11.330 41.826 2.415 1.00 36.06 305 GLU A N 1
ATOM 2551 C CA . GLU A 1 305 ? 10.618 42.135 3.669 1.00 36.06 305 GLU A CA 1
ATOM 2552 C C . GLU A 1 305 ? 10.922 43.565 4.172 1.00 36.06 305 GLU A C 1
ATOM 2554 O O . GLU A 1 305 ? 10.030 44.228 4.694 1.00 36.06 305 GLU A O 1
ATOM 2559 N N . ALA A 1 306 ? 12.118 44.109 3.907 1.00 37.88 306 ALA A N 1
ATOM 2560 C CA . ALA A 1 306 ? 12.435 45.523 4.150 1.00 37.88 306 ALA A CA 1
ATOM 2561 C C . ALA A 1 306 ? 11.780 46.484 3.129 1.00 37.88 306 ALA A C 1
ATOM 2563 O O . ALA A 1 306 ? 11.538 47.653 3.437 1.00 37.88 306 ALA A O 1
ATOM 2564 N N . GLY A 1 307 ? 11.468 46.003 1.919 1.00 37.19 307 GLY A N 1
ATOM 2565 C CA . GLY A 1 307 ? 10.747 46.766 0.892 1.00 37.19 307 GLY A CA 1
ATOM 2566 C C . GLY A 1 307 ? 9.254 46.949 1.193 1.00 37.19 307 GLY A C 1
ATOM 2567 O O . GLY A 1 307 ? 8.698 48.005 0.883 1.00 37.19 307 GLY A O 1
ATOM 2568 N N . ASP A 1 308 ? 8.625 45.972 1.855 1.00 39.41 308 ASP A N 1
ATOM 2569 C CA . ASP A 1 308 ? 7.209 46.029 2.252 1.00 39.41 308 ASP A CA 1
ATOM 2570 C C . ASP A 1 308 ? 6.963 46.873 3.520 1.00 39.41 308 ASP A C 1
ATOM 2572 O O . ASP A 1 308 ? 5.888 47.463 3.666 1.00 39.41 308 ASP A O 1
ATOM 2576 N N . GLU A 1 309 ? 7.957 47.044 4.401 1.00 38.06 309 GLU A N 1
ATOM 2577 C CA . GLU A 1 309 ? 7.884 48.035 5.490 1.00 38.06 309 GLU A CA 1
ATOM 2578 C C . GLU A 1 309 ? 8.065 49.473 4.976 1.00 38.06 309 GLU A C 1
ATOM 2580 O O . GLU A 1 309 ? 7.373 50.379 5.443 1.00 38.06 309 GLU A O 1
ATOM 2585 N N . PHE A 1 310 ? 8.898 49.702 3.952 1.00 35.19 310 PHE A N 1
ATOM 2586 C CA . PHE A 1 310 ? 9.092 51.036 3.364 1.00 35.19 310 PHE A CA 1
ATOM 2587 C C . PHE A 1 310 ? 7.887 51.487 2.514 1.00 35.19 310 PHE A C 1
ATOM 2589 O O . PHE A 1 310 ? 7.500 52.657 2.552 1.00 35.19 310 PHE A O 1
ATOM 2596 N N . LEU A 1 311 ? 7.227 50.563 1.802 1.00 36.16 311 LEU A N 1
ATOM 2597 C CA . LEU A 1 311 ? 5.980 50.843 1.078 1.00 36.16 311 LEU A CA 1
ATOM 2598 C C . LEU A 1 311 ? 4.792 51.067 2.027 1.00 36.16 311 LEU A C 1
ATOM 2600 O O . LEU A 1 311 ? 4.014 51.993 1.795 1.00 36.16 311 LEU A O 1
ATOM 2604 N N . ASN A 1 312 ? 4.690 50.328 3.139 1.00 35.59 312 ASN A N 1
ATOM 2605 C CA . ASN A 1 312 ? 3.674 50.603 4.162 1.00 35.59 312 ASN A CA 1
ATOM 2606 C C . ASN A 1 312 ? 3.913 51.933 4.891 1.00 35.59 312 ASN A C 1
ATOM 2608 O O . ASN A 1 312 ? 2.943 52.628 5.197 1.00 35.59 312 ASN A O 1
ATOM 2612 N N . HIS A 1 313 ? 5.167 52.354 5.095 1.00 35.47 313 HIS A N 1
ATOM 2613 C CA . HIS A 1 313 ? 5.478 53.666 5.675 1.00 35.47 313 HIS A CA 1
ATOM 2614 C C . HIS A 1 313 ? 5.198 54.835 4.708 1.00 35.47 313 HIS A C 1
ATOM 2616 O O . HIS A 1 313 ? 4.795 55.911 5.146 1.00 35.47 313 HIS A O 1
ATOM 2622 N N . ILE A 1 314 ? 5.339 54.633 3.390 1.00 37.81 314 ILE A N 1
ATOM 2623 C CA . ILE A 1 314 ? 5.021 55.645 2.362 1.00 37.81 314 ILE A CA 1
ATOM 2624 C C . ILE A 1 314 ? 3.506 55.741 2.109 1.00 37.81 314 ILE A C 1
ATOM 2626 O O . ILE A 1 314 ? 2.990 56.841 1.895 1.00 37.81 314 ILE A O 1
ATOM 2630 N N . VAL A 1 315 ? 2.771 54.625 2.175 1.00 39.59 315 VAL A N 1
ATOM 2631 C CA . VAL A 1 315 ? 1.303 54.606 2.027 1.00 39.59 315 VAL A CA 1
ATOM 2632 C C . VAL A 1 315 ? 0.605 55.161 3.278 1.00 39.59 315 VAL A C 1
ATOM 2634 O O . VAL A 1 315 ? -0.360 55.914 3.146 1.00 39.59 315 VAL A O 1
ATOM 2637 N N . THR A 1 316 ? 1.132 54.917 4.484 1.00 43.72 316 THR A N 1
ATOM 2638 C CA . THR A 1 316 ? 0.617 55.543 5.722 1.00 43.72 316 THR A CA 1
ATOM 2639 C C . THR A 1 316 ? 1.009 57.021 5.857 1.00 43.72 316 THR A C 1
ATOM 2641 O O . THR A 1 316 ? 0.180 57.823 6.286 1.00 43.72 316 THR A O 1
ATOM 2644 N N . ALA A 1 317 ? 2.195 57.436 5.392 1.00 38.03 317 ALA A N 1
ATOM 2645 C CA . ALA A 1 317 ? 2.582 58.853 5.367 1.00 38.03 317 ALA A CA 1
ATOM 2646 C C . ALA A 1 317 ? 1.785 59.685 4.339 1.00 38.03 317 ALA A C 1
ATOM 2648 O O . ALA A 1 317 ? 1.458 60.840 4.612 1.00 38.03 317 ALA A O 1
ATOM 2649 N N . ARG A 1 318 ? 1.395 59.111 3.188 1.00 38.72 318 ARG A N 1
ATOM 2650 C CA . ARG A 1 318 ? 0.507 59.782 2.213 1.00 38.72 318 ARG A CA 1
ATOM 2651 C C . ARG A 1 318 ? -0.962 59.827 2.644 1.00 38.72 318 ARG A C 1
ATOM 2653 O O . ARG A 1 318 ? -1.652 60.770 2.269 1.00 38.72 318 ARG A O 1
ATOM 2660 N N . ALA A 1 319 ? -1.430 58.880 3.459 1.00 34.94 319 ALA A N 1
ATOM 2661 C CA . ALA A 1 319 ? -2.768 58.936 4.054 1.00 34.94 319 ALA A CA 1
ATOM 2662 C C . ALA A 1 319 ? -2.864 59.989 5.178 1.00 34.94 319 ALA A C 1
ATOM 2664 O O . ALA A 1 319 ? -3.870 60.686 5.279 1.00 34.94 319 ALA A O 1
ATOM 2665 N N . LEU A 1 320 ? -1.800 60.187 5.967 1.00 40.66 320 LEU A N 1
ATOM 2666 C CA . LEU A 1 320 ? -1.747 61.225 7.009 1.00 40.66 320 LEU A CA 1
ATOM 2667 C C . LEU A 1 320 ? -1.568 62.649 6.455 1.00 40.66 320 LEU A C 1
ATOM 2669 O O . LEU A 1 320 ? -2.067 63.592 7.061 1.00 40.66 320 LEU A O 1
ATOM 2673 N N . HIS A 1 321 ? -0.946 62.819 5.283 1.00 39.94 321 HIS A N 1
ATOM 2674 C CA . HIS A 1 321 ? -0.808 64.135 4.638 1.00 39.94 321 HIS A CA 1
ATOM 2675 C C . HIS A 1 321 ? -2.069 64.601 3.877 1.00 39.94 321 HIS A C 1
ATOM 2677 O O . HIS A 1 321 ? -2.161 65.770 3.506 1.00 39.94 321 HIS A O 1
ATOM 2683 N N . LEU A 1 322 ? -3.040 63.705 3.650 1.00 40.09 322 LEU A N 1
ATOM 2684 C CA . LEU A 1 322 ? -4.344 64.022 3.048 1.00 40.09 322 LEU A CA 1
ATOM 2685 C C . LEU A 1 322 ? -5.460 64.219 4.088 1.00 40.09 322 LEU A C 1
ATOM 2687 O O . LEU A 1 322 ? -6.469 64.840 3.771 1.00 40.09 322 LEU A O 1
ATOM 2691 N N . VAL A 1 323 ? -5.272 63.771 5.335 1.00 42.94 323 VAL A N 1
ATOM 2692 C CA . VAL A 1 323 ? -6.233 63.994 6.437 1.00 42.94 323 VAL A CA 1
ATOM 2693 C C . VAL A 1 323 ? -5.951 65.297 7.206 1.00 42.94 323 VAL A C 1
ATOM 2695 O O . VAL A 1 323 ? -6.843 65.83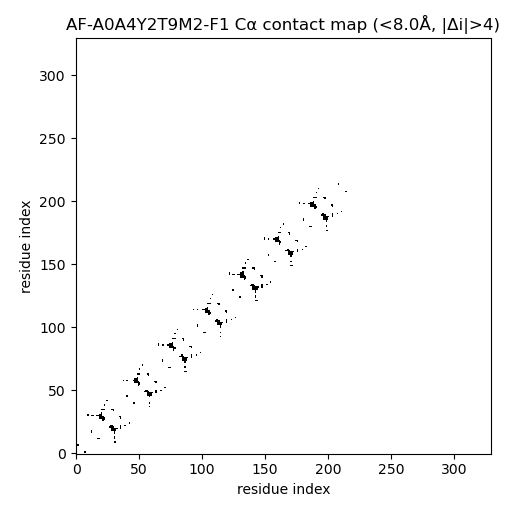0 7.859 1.00 42.94 323 VAL A O 1
ATOM 2698 N N . THR A 1 324 ? -4.767 65.900 7.062 1.00 43.03 324 THR A N 1
ATOM 2699 C CA . THR A 1 324 ? -4.442 67.218 7.650 1.00 43.03 324 THR A CA 1
ATOM 2700 C C . THR A 1 324 ? -4.732 68.416 6.737 1.00 43.03 324 THR A C 1
ATOM 2702 O O . THR A 1 324 ? -4.519 69.549 7.154 1.00 43.03 324 THR A O 1
ATOM 2705 N N . SER A 1 325 ? -5.282 68.208 5.531 1.00 43.88 325 SER A N 1
ATOM 2706 C CA . SER A 1 325 ? -5.666 69.298 4.611 1.00 43.88 325 SER A CA 1
ATOM 2707 C C . SER A 1 325 ? -7.183 69.537 4.496 1.00 43.88 325 SER A C 1
ATOM 2709 O O . SER A 1 325 ? -7.601 70.365 3.690 1.00 43.88 325 SER A O 1
ATOM 2711 N N . THR A 1 326 ? -8.020 68.857 5.290 1.00 43.09 326 THR A N 1
ATOM 2712 C CA . THR A 1 326 ? -9.488 69.064 5.296 1.00 43.09 326 THR A CA 1
ATOM 2713 C C . THR A 1 326 ? -10.082 69.348 6.681 1.00 43.09 326 THR A C 1
ATOM 2715 O O . THR A 1 326 ? -11.297 69.322 6.840 1.00 43.09 326 THR A O 1
ATOM 2718 N N . TYR A 1 327 ? -9.255 69.675 7.678 1.00 34.69 327 TYR A N 1
ATOM 2719 C CA . TYR A 1 327 ? -9.701 70.183 8.983 1.00 34.69 327 TYR A CA 1
ATOM 2720 C C . TYR A 1 327 ? -9.034 71.532 9.288 1.00 34.69 327 TYR A C 1
ATOM 2722 O O . TYR A 1 327 ? -8.138 71.652 10.116 1.00 34.69 327 TYR A O 1
ATOM 2730 N N . SER A 1 328 ? -9.462 72.554 8.550 1.00 30.95 328 SER A N 1
ATOM 2731 C CA . SER A 1 328 ? -9.403 73.978 8.910 1.00 30.95 328 SER A CA 1
ATOM 2732 C C . SER A 1 328 ? -10.459 74.690 8.058 1.00 30.95 328 SER A C 1
ATOM 2734 O O . SER A 1 328 ? -10.160 75.245 7.006 1.00 30.95 328 SER A O 1
ATOM 2736 N N . PHE A 1 329 ? -11.724 74.565 8.461 1.00 35.69 329 PHE A N 1
ATOM 2737 C CA . PHE A 1 329 ? -12.792 75.473 8.042 1.00 35.69 329 PHE A CA 1
ATOM 2738 C C . PHE A 1 329 ? -12.818 76.613 9.058 1.00 35.69 329 PHE A C 1
ATOM 2740 O O . PHE A 1 329 ? -13.035 76.321 10.232 1.00 35.69 329 PHE A O 1
ATOM 2747 N N . THR A 1 330 ? -12.561 77.837 8.591 1.00 39.41 330 THR A N 1
ATOM 2748 C CA . THR A 1 330 ? -13.250 79.123 8.854 1.00 39.41 330 THR A CA 1
ATOM 2749 C C . THR A 1 330 ? -12.304 80.276 8.581 1.00 39.41 330 THR A C 1
ATOM 2751 O O . THR A 1 330 ? -11.241 80.308 9.243 1.00 39.41 330 THR A O 1
#

Foldseek 3Di:
DDPDPVCVVLVVCVVVVDFPDAAPPPRDGHSDPVVNVLVVCVVVVDFPDADPVPRDGHSDPVVSVLVCCVVVVDFPDADPVPRDGHSDPVVNVLVVCVVVVDFPDADPPPRDGHSDPVVSVLVVCVVVVDFPDADPVPRDGHSDPVVNVLVVCVVVVDFPDADPVPRDTHSDPVVSVLVCCVVVVDFPDADPVPRDTHSDPVVVVVVCCVVVVDDPDDDPPDPDPDPDPPPDDDDDDPVVVVVVVVVVVVVVVVPPDDDDDDDDDDDDDDPPCPVVVVVVVVVVCVVVVVVVVVVVVVVVVVVVVVVVVVVVVVVVVVVVVVVVVPPDDD